Protein AF-A0A348MZT7-F1 (afdb_monomer_lite)

Radius of gyration: 19.3 Å; chains: 1; bounding box: 42×39×71 Å

pLDDT: mean 92.3, std 9.86, range [43.0, 98.31]

Sequence (214 aa):
MVEQSDIFFQDPNLVAYAELCNALYQRECEFLAEHGPTQASLLKRKLKHLHTHVTQCAERLLDNTSPLKVDKHNASYQAKQSPKCPSSKQTNETIQSYFNTHHHVGSILVVAVNHLGMTHLEIDSLDKVNNEHALIHVNKFGWFNYAGQPVNADGSCVEQTNALQTLTLLKPTKSVLISACCGHRWSHIGKISPRVLTMRELRLSFSIKWKGLR

Secondary structure (DSSP, 8-state):
---GGGGGGS-HHHHHHHHHHHHHHHHHHHHHHHHS-SSHHHHHHHHHHHHHHHHHHHHHHHT--SSSEEETTTTEEE-PPPSS-GGGG--HHHHHHHHTT---TT-EEEEEEEETTEEEEEEEEEEEEETTTTEEEETTTEEEETTS-BB-TTSPBPP-TT-SEEEEEE---HHHHHHHHTT-EEETTEEEPPPPPPHHHHHHHTT---TT--

Foldseek 3Di:
DDDPVCVVVPDPLVVLLVLQLVLQCVVQVVCCVPPNDPDPVRSVVCVVCSNVLSNVLSVCLSVPPDPWHADSNNRATDDDDDQDQCQVVDFLVNQLVCLVPDQDFQDWWWKWKAAQQKTAIAIWTFHDADPVLQWTQTDPPGIDHSSFFHAPPVRHGDDDPPPSMGMGIDDPAPRRLSRNRRQWMAGPSTTDDGDDHDSVRSVSNSVDDNPPGD

Structure (mmCIF, N/CA/C/O backbone):
data_AF-A0A348MZT7-F1
#
_entry.id   AF-A0A348MZT7-F1
#
loop_
_atom_site.group_PDB
_atom_site.id
_atom_site.type_symbol
_atom_site.label_atom_id
_atom_site.label_alt_id
_atom_site.label_comp_id
_atom_site.label_asym_id
_atom_site.label_entity_id
_atom_site.label_seq_id
_atom_site.pdbx_PDB_ins_code
_atom_site.Cartn_x
_atom_site.Cartn_y
_atom_site.Cartn_z
_atom_site.occupancy
_atom_site.B_iso_or_equiv
_atom_site.auth_seq_id
_atom_site.auth_comp_id
_atom_site.auth_asym_id
_atom_site.auth_atom_id
_atom_site.pdbx_PDB_model_num
ATOM 1 N N . MET A 1 1 ? 13.990 -4.668 -46.550 1.00 43.00 1 MET A N 1
ATOM 2 C CA . MET A 1 1 ? 14.955 -5.306 -45.634 1.00 43.00 1 MET A CA 1
ATOM 3 C C . MET A 1 1 ? 14.774 -4.626 -44.300 1.00 43.00 1 MET A C 1
ATOM 5 O O . MET A 1 1 ? 14.873 -3.411 -44.272 1.00 43.00 1 MET A O 1
ATOM 9 N N . VAL A 1 2 ? 14.393 -5.371 -43.265 1.00 47.19 2 VAL A N 1
ATOM 10 C CA . VAL A 1 2 ? 14.342 -4.848 -41.893 1.00 47.19 2 VAL A CA 1
ATOM 11 C C . VAL A 1 2 ? 15.788 -4.818 -41.403 1.00 47.19 2 VAL A C 1
ATOM 13 O O . VAL A 1 2 ? 16.451 -5.856 -41.457 1.00 47.19 2 VAL A O 1
ATOM 16 N N . GLU A 1 3 ? 16.306 -3.649 -41.028 1.00 57.19 3 GLU A N 1
ATOM 17 C CA . GLU A 1 3 ? 17.659 -3.550 -40.478 1.00 57.19 3 GLU A CA 1
ATOM 18 C C . GLU A 1 3 ? 17.676 -4.089 -39.042 1.00 57.19 3 GLU A C 1
ATOM 20 O O . GLU A 1 3 ? 16.705 -3.975 -38.299 1.00 57.19 3 GLU A O 1
ATOM 25 N N . GLN A 1 4 ? 18.788 -4.696 -38.623 1.00 55.66 4 GLN A N 1
ATOM 26 C CA . GLN A 1 4 ? 18.951 -5.269 -37.277 1.00 55.66 4 GLN A CA 1
ATOM 27 C C . GLN A 1 4 ? 18.771 -4.224 -36.153 1.00 55.66 4 GLN A C 1
ATOM 29 O O . GLN A 1 4 ? 18.452 -4.576 -35.018 1.00 55.66 4 GLN A O 1
ATOM 34 N N . SER A 1 5 ? 18.927 -2.941 -36.482 1.00 56.62 5 SER A N 1
ATOM 35 C CA . SER A 1 5 ? 18.630 -1.777 -35.642 1.00 56.62 5 SER A CA 1
ATOM 36 C C . SER A 1 5 ? 17.137 -1.617 -35.325 1.00 56.62 5 SER A C 1
ATOM 38 O O . SER A 1 5 ? 16.817 -1.138 -34.239 1.00 56.62 5 SER A O 1
ATOM 40 N N . ASP A 1 6 ? 16.226 -2.073 -36.192 1.00 56.50 6 ASP A N 1
ATOM 41 C CA . ASP A 1 6 ? 14.771 -1.945 -36.007 1.00 56.50 6 ASP A CA 1
ATOM 42 C C . ASP A 1 6 ? 14.191 -2.953 -35.001 1.00 56.50 6 ASP A C 1
ATOM 44 O O . ASP A 1 6 ? 13.077 -2.767 -34.514 1.00 56.50 6 ASP A O 1
ATOM 48 N N . ILE A 1 7 ? 14.935 -4.003 -34.635 1.00 56.44 7 ILE A N 1
ATOM 49 C CA . ILE A 1 7 ? 14.468 -5.061 -33.717 1.00 56.44 7 ILE A CA 1
ATOM 50 C C . ILE A 1 7 ? 14.152 -4.495 -32.320 1.00 56.44 7 ILE A C 1
ATOM 52 O O . ILE A 1 7 ? 13.231 -4.963 -31.652 1.00 56.44 7 ILE A O 1
ATOM 56 N N . PHE A 1 8 ? 14.866 -3.452 -31.887 1.00 54.94 8 PHE A N 1
ATOM 57 C CA . PHE A 1 8 ? 14.630 -2.793 -30.596 1.00 54.94 8 PHE A CA 1
ATOM 58 C C . PHE A 1 8 ? 13.500 -1.750 -30.630 1.00 54.94 8 PHE A C 1
ATOM 60 O O . PHE A 1 8 ? 13.047 -1.315 -29.573 1.00 54.94 8 PHE A O 1
ATOM 67 N N . PHE A 1 9 ? 13.022 -1.365 -31.818 1.00 54.16 9 PHE A N 1
ATOM 68 C CA . PHE A 1 9 ? 11.973 -0.354 -32.001 1.00 54.16 9 PHE A CA 1
ATOM 69 C C . PHE A 1 9 ? 10.582 -0.949 -32.273 1.00 54.16 9 PHE A C 1
ATOM 71 O O . PHE A 1 9 ? 9.624 -0.202 -32.461 1.00 54.16 9 PHE A O 1
ATOM 78 N N . GLN A 1 10 ? 10.443 -2.278 -32.292 1.00 58.03 10 GLN A N 1
ATOM 79 C CA . GLN A 1 10 ? 9.256 -2.927 -32.857 1.00 58.03 10 GLN A CA 1
ATOM 80 C C . GLN A 1 10 ? 8.076 -3.149 -31.902 1.00 58.03 10 GLN A C 1
ATOM 82 O O . GLN A 1 10 ? 6.983 -3.433 -32.385 1.00 58.03 10 GLN A O 1
ATOM 87 N N . ASP A 1 11 ? 8.222 -2.951 -30.588 1.00 72.31 11 ASP A N 1
ATOM 88 C CA . ASP A 1 11 ? 7.069 -3.016 -29.683 1.00 72.31 11 ASP A CA 1
ATOM 89 C C . ASP A 1 11 ? 7.162 -1.992 -28.532 1.00 72.31 11 ASP A C 1
ATOM 91 O O . ASP A 1 11 ? 7.934 -2.177 -27.583 1.00 72.31 11 ASP A O 1
ATOM 95 N N . PRO A 1 12 ? 6.352 -0.915 -28.564 1.00 76.75 12 PRO A N 1
ATOM 96 C CA . PRO A 1 12 ? 6.232 0.041 -27.463 1.00 76.75 12 PRO A CA 1
ATOM 97 C C . PRO A 1 12 ? 5.894 -0.606 -26.112 1.00 76.75 12 PRO A C 1
ATOM 99 O O . PRO A 1 12 ? 6.218 -0.039 -25.064 1.00 76.75 12 PRO A O 1
ATOM 102 N N . ASN A 1 13 ? 5.258 -1.783 -26.114 1.00 82.56 13 ASN A N 1
ATOM 103 C CA . ASN A 1 13 ? 4.986 -2.547 -24.901 1.00 82.56 13 ASN A CA 1
ATOM 104 C C . ASN A 1 13 ? 6.242 -3.225 -24.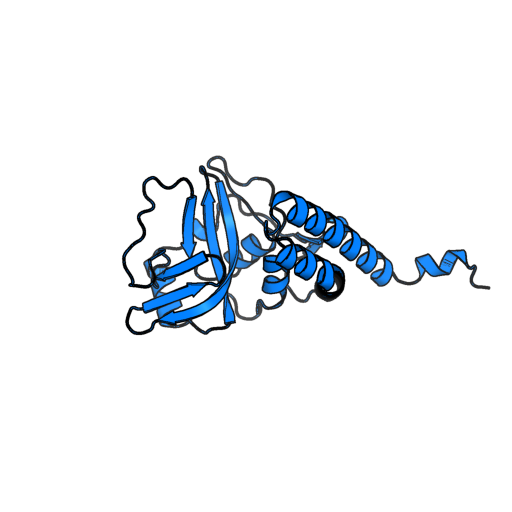355 1.00 82.56 13 ASN A C 1
ATOM 106 O O . ASN A 1 13 ? 6.425 -3.217 -23.141 1.00 82.56 13 ASN A O 1
ATOM 110 N N . LEU A 1 14 ? 7.137 -3.736 -25.208 1.00 86.25 14 LEU A N 1
ATOM 111 C CA . LEU A 1 14 ? 8.417 -4.302 -24.762 1.00 86.25 14 LEU A CA 1
ATOM 112 C C . LEU A 1 14 ? 9.309 -3.229 -24.129 1.00 86.25 14 LEU A C 1
ATOM 114 O O . LEU A 1 14 ? 9.900 -3.470 -23.076 1.00 86.25 14 LEU A O 1
ATOM 118 N N . VAL A 1 15 ? 9.352 -2.028 -24.717 1.00 90.06 15 VAL A N 1
ATOM 119 C CA . VAL A 1 15 ? 10.089 -0.889 -24.142 1.00 90.06 15 VAL A CA 1
ATOM 120 C C . VAL A 1 15 ? 9.496 -0.495 -22.788 1.00 90.06 15 VAL A C 1
ATOM 122 O O . VAL A 1 15 ? 10.217 -0.422 -21.796 1.00 90.06 15 VAL A O 1
ATOM 125 N N . ALA A 1 16 ? 8.173 -0.323 -22.714 1.00 92.44 16 ALA A N 1
ATOM 126 C CA . ALA A 1 16 ? 7.483 0.010 -21.467 1.00 92.44 16 ALA A CA 1
ATOM 127 C C . ALA A 1 16 ? 7.666 -1.063 -20.382 1.00 92.44 16 ALA A C 1
ATOM 129 O O . ALA A 1 16 ? 7.837 -0.741 -19.208 1.00 92.44 16 ALA A O 1
ATOM 130 N N . TYR A 1 17 ? 7.636 -2.337 -20.768 1.00 95.62 17 TYR A N 1
ATOM 131 C CA . TYR A 1 17 ? 7.875 -3.460 -19.873 1.00 95.62 17 TYR A CA 1
ATOM 132 C C . TYR A 1 17 ? 9.300 -3.443 -19.309 1.00 95.62 17 TYR A C 1
ATOM 134 O O . TYR A 1 17 ? 9.485 -3.606 -18.100 1.00 95.62 17 TYR A O 1
ATOM 142 N N . ALA A 1 18 ? 10.303 -3.195 -20.157 1.00 95.44 18 ALA A N 1
ATOM 143 C CA . ALA A 1 18 ? 11.693 -3.065 -19.732 1.00 95.44 18 ALA A CA 1
ATOM 144 C C . ALA A 1 18 ? 11.893 -1.874 -18.776 1.00 95.44 18 ALA A C 1
ATOM 146 O O . ALA A 1 18 ? 12.542 -2.028 -17.741 1.00 95.44 18 ALA A O 1
ATOM 147 N N . GLU A 1 19 ? 11.290 -0.715 -19.068 1.00 95.94 19 GLU A N 1
ATOM 148 C CA . GLU A 1 19 ? 11.308 0.458 -18.179 1.00 95.94 19 GLU A CA 1
ATOM 149 C C . GLU A 1 19 ? 10.701 0.147 -16.806 1.00 95.94 19 GLU A C 1
ATOM 151 O O . GLU A 1 19 ? 11.319 0.427 -15.777 1.00 95.94 19 GLU A O 1
ATOM 156 N N . LEU A 1 20 ? 9.530 -0.499 -16.787 1.00 97.38 20 LEU A N 1
ATOM 157 C CA . LEU A 1 20 ? 8.865 -0.918 -15.555 1.00 97.38 20 LEU A CA 1
ATOM 158 C C . LEU A 1 20 ? 9.734 -1.890 -14.752 1.00 97.38 20 LEU A C 1
ATOM 160 O O . LEU A 1 20 ? 9.876 -1.724 -13.540 1.00 97.38 20 LEU A O 1
ATOM 164 N N . CYS A 1 21 ? 10.339 -2.882 -15.409 1.00 97.88 21 CYS A N 1
ATOM 165 C CA . CYS A 1 21 ? 11.232 -3.832 -14.751 1.00 97.88 21 CYS A CA 1
ATOM 166 C C . CYS A 1 21 ? 12.435 -3.121 -14.124 1.00 97.88 21 CYS A C 1
ATOM 168 O O . CYS A 1 21 ? 12.729 -3.354 -12.952 1.00 97.88 21 CYS A O 1
ATOM 170 N N . ASN A 1 22 ? 13.094 -2.226 -14.865 1.00 97.44 22 ASN A N 1
ATOM 171 C CA . ASN A 1 22 ? 14.242 -1.463 -14.374 1.00 97.44 22 ASN A CA 1
ATOM 172 C C . ASN A 1 22 ? 13.874 -0.617 -13.148 1.00 97.44 22 ASN A C 1
ATOM 174 O O . ASN A 1 22 ? 14.549 -0.698 -12.120 1.00 97.44 22 ASN A O 1
ATOM 178 N N . ALA A 1 23 ? 12.765 0.122 -13.220 1.00 97.12 23 ALA A N 1
ATOM 179 C CA . ALA A 1 23 ? 12.280 0.943 -12.114 1.00 97.12 23 ALA A CA 1
ATOM 180 C C . ALA A 1 23 ? 11.932 0.101 -10.872 1.00 97.12 23 ALA A C 1
ATOM 182 O O . ALA A 1 23 ? 12.270 0.471 -9.747 1.00 97.12 23 ALA A O 1
ATOM 183 N N . LEU A 1 24 ? 11.285 -1.056 -11.054 1.00 98.00 24 LEU A N 1
ATOM 184 C CA . LEU A 1 24 ? 10.943 -1.968 -9.958 1.00 98.00 24 LEU A CA 1
ATOM 185 C C . LEU A 1 24 ? 12.179 -2.616 -9.328 1.00 98.00 24 LEU A C 1
ATOM 187 O O . LEU A 1 24 ? 12.241 -2.717 -8.102 1.00 98.00 24 LEU A O 1
ATOM 191 N N . TYR A 1 25 ? 13.158 -3.032 -10.135 1.00 97.81 25 TYR A N 1
ATOM 192 C CA . TYR A 1 25 ? 14.424 -3.565 -9.634 1.00 97.81 25 TYR A CA 1
ATOM 193 C C . TYR A 1 25 ? 15.186 -2.526 -8.826 1.00 97.81 25 TYR A C 1
ATOM 195 O O . TYR A 1 25 ? 15.589 -2.825 -7.705 1.00 97.81 25 TYR A O 1
ATOM 203 N N . GLN A 1 26 ? 15.352 -1.315 -9.366 1.00 96.19 26 GLN A N 1
ATOM 204 C CA . GLN A 1 26 ? 16.045 -0.230 -8.676 1.00 96.19 26 GLN A CA 1
ATOM 205 C C . GLN A 1 26 ? 15.427 0.012 -7.295 1.00 96.19 26 GLN A C 1
ATOM 207 O O . GLN A 1 26 ? 16.121 -0.057 -6.282 1.00 96.19 26 GLN A O 1
ATOM 212 N N . ARG A 1 27 ? 14.104 0.200 -7.257 1.00 95.19 27 ARG A N 1
ATOM 213 C CA . ARG A 1 27 ? 13.360 0.481 -6.024 1.00 95.19 27 ARG A CA 1
ATOM 214 C C . ARG A 1 27 ? 13.418 -0.656 -5.009 1.00 95.19 27 ARG A C 1
ATOM 216 O O . ARG A 1 27 ? 13.592 -0.401 -3.822 1.00 95.19 27 ARG A O 1
ATOM 223 N N . GLU A 1 28 ? 13.225 -1.903 -5.438 1.00 95.88 28 GLU A N 1
ATOM 224 C CA . GLU A 1 28 ? 13.200 -3.035 -4.503 1.00 95.88 28 GLU A CA 1
ATOM 225 C C . GLU A 1 28 ? 14.609 -3.392 -4.014 1.00 95.88 28 GLU A C 1
ATOM 227 O O . GLU A 1 28 ? 14.760 -3.772 -2.858 1.00 95.88 28 GLU A O 1
ATOM 232 N N . CYS A 1 29 ? 15.653 -3.222 -4.832 1.00 95.56 29 CYS A N 1
ATOM 233 C CA . CYS A 1 29 ? 17.038 -3.374 -4.379 1.00 95.56 29 CYS A CA 1
ATOM 234 C C . CYS A 1 29 ? 17.392 -2.345 -3.297 1.00 95.56 29 CYS A C 1
ATOM 236 O O . CYS A 1 29 ? 17.922 -2.729 -2.256 1.00 95.56 29 CYS A O 1
ATOM 238 N N . GLU A 1 30 ? 17.057 -1.071 -3.515 1.00 95.25 30 GLU A N 1
ATOM 239 C CA . GLU A 1 30 ? 17.241 0.000 -2.527 1.00 95.25 30 GLU A CA 1
ATOM 240 C C . GLU A 1 30 ? 16.451 -0.293 -1.242 1.00 95.25 30 GLU A C 1
ATOM 242 O O . GLU A 1 30 ? 17.010 -0.315 -0.145 1.00 95.25 30 GLU A O 1
ATOM 247 N N . PHE A 1 31 ? 15.174 -0.666 -1.378 1.00 94.50 31 PHE A N 1
ATOM 248 C CA . PHE A 1 31 ? 14.339 -1.037 -0.238 1.00 94.50 31 PHE A CA 1
ATOM 249 C C . PHE A 1 31 ? 14.900 -2.230 0.549 1.00 94.50 31 PHE A C 1
ATOM 251 O O . PHE A 1 31 ? 14.902 -2.207 1.778 1.00 94.50 31 PHE A O 1
ATOM 258 N N . LEU A 1 32 ? 15.383 -3.280 -0.121 1.00 94.94 32 LEU A N 1
ATOM 259 C CA . LEU A 1 32 ? 15.977 -4.445 0.542 1.00 94.94 32 LEU A CA 1
ATOM 260 C C . LEU A 1 32 ? 17.318 -4.126 1.211 1.00 94.94 32 LEU A C 1
ATOM 262 O O . LEU A 1 32 ? 17.644 -4.774 2.204 1.00 94.94 32 LEU A O 1
ATOM 266 N N . ALA A 1 33 ? 18.079 -3.162 0.693 1.00 94.88 33 ALA A N 1
ATOM 267 C CA . ALA A 1 33 ? 19.336 -2.738 1.299 1.00 94.88 33 ALA A CA 1
ATOM 268 C C . ALA A 1 33 ? 19.103 -1.992 2.622 1.00 94.88 33 ALA A C 1
ATOM 270 O O . ALA A 1 33 ? 19.801 -2.249 3.600 1.00 94.88 33 ALA A O 1
ATOM 271 N N . GLU A 1 34 ? 18.099 -1.116 2.668 1.00 94.50 34 GLU A N 1
ATOM 272 C CA . GLU A 1 34 ? 17.814 -0.280 3.841 1.00 94.50 34 GLU A CA 1
ATOM 273 C C . GLU A 1 34 ? 16.864 -0.943 4.850 1.00 94.50 34 GLU A C 1
ATOM 275 O O . GLU A 1 34 ? 17.049 -0.841 6.061 1.00 94.50 34 GLU A O 1
ATOM 280 N N . HIS A 1 35 ? 15.835 -1.631 4.352 1.00 92.88 35 HIS A N 1
ATOM 281 C CA . HIS A 1 35 ? 14.697 -2.131 5.133 1.00 92.88 35 HIS A CA 1
ATOM 282 C C . HIS A 1 35 ? 14.521 -3.655 5.016 1.00 92.88 35 HIS A C 1
ATOM 284 O O . HIS A 1 35 ? 13.497 -4.214 5.427 1.00 92.88 35 HIS A O 1
ATOM 290 N N . GLY A 1 36 ? 15.486 -4.350 4.408 1.00 90.94 36 GLY A N 1
ATOM 291 C CA . GLY A 1 36 ? 15.445 -5.797 4.246 1.00 90.94 36 GLY A CA 1
ATOM 292 C C . GLY A 1 36 ? 15.534 -6.560 5.574 1.00 90.94 36 GLY A C 1
ATOM 293 O O . GLY A 1 36 ? 15.895 -6.010 6.614 1.00 90.94 36 GLY A O 1
ATOM 294 N N . PRO A 1 37 ? 15.214 -7.868 5.573 1.00 93.12 37 PRO A N 1
ATOM 295 C CA . PRO A 1 37 ? 15.367 -8.691 6.766 1.00 93.12 37 PRO A CA 1
ATOM 296 C C . PRO A 1 37 ? 16.831 -8.779 7.204 1.00 93.12 37 PRO A C 1
ATOM 298 O O . PRO A 1 37 ? 17.701 -9.081 6.389 1.00 93.12 37 PRO A O 1
ATOM 301 N N . THR A 1 38 ? 17.082 -8.652 8.506 1.00 93.81 38 THR A N 1
ATOM 302 C CA . THR A 1 38 ? 18.417 -8.844 9.100 1.00 93.81 38 THR A CA 1
ATOM 303 C C . THR A 1 38 ? 18.907 -10.293 8.996 1.00 93.81 38 THR A C 1
ATOM 305 O O . THR A 1 38 ? 20.104 -10.557 8.921 1.00 93.81 38 THR A O 1
ATOM 308 N N . GLN A 1 39 ? 17.984 -11.259 8.952 1.00 96.12 39 GLN A N 1
ATOM 309 C CA . GLN A 1 39 ? 18.313 -12.672 8.786 1.00 96.12 39 GLN A CA 1
ATOM 310 C C . GLN A 1 39 ? 18.694 -12.984 7.333 1.00 96.12 39 GLN A C 1
ATOM 312 O O . GLN A 1 39 ? 17.853 -12.949 6.429 1.00 96.12 39 GLN A O 1
ATOM 317 N N . ALA A 1 40 ? 19.947 -13.400 7.124 1.00 95.62 40 ALA A N 1
ATOM 318 C CA . ALA A 1 40 ? 20.496 -13.698 5.800 1.00 95.62 40 ALA A CA 1
ATOM 319 C C . ALA A 1 40 ? 19.675 -14.735 5.007 1.00 95.62 40 ALA A C 1
ATOM 321 O O . ALA A 1 40 ? 19.557 -14.628 3.788 1.00 95.62 40 ALA A O 1
ATOM 322 N N . SER A 1 41 ? 19.076 -15.727 5.673 1.00 96.62 41 SER A N 1
ATOM 323 C CA . SER A 1 41 ? 18.214 -16.734 5.035 1.00 96.62 41 SER A CA 1
ATOM 324 C C . SER A 1 41 ? 16.956 -16.117 4.407 1.00 96.62 41 SER A C 1
ATOM 326 O O . SER A 1 41 ? 16.590 -16.452 3.278 1.00 96.62 41 SER A O 1
ATOM 328 N N . LEU A 1 42 ? 16.317 -15.174 5.105 1.00 95.06 42 LEU A N 1
ATOM 329 C CA . LEU A 1 42 ? 15.131 -14.461 4.632 1.00 95.06 42 LEU A CA 1
ATOM 330 C C . LEU A 1 42 ? 15.472 -13.506 3.487 1.00 95.06 42 LEU A C 1
ATOM 332 O O . LEU A 1 42 ? 14.727 -13.455 2.505 1.00 95.06 42 LEU A O 1
ATOM 336 N N . LEU A 1 43 ? 16.601 -12.798 3.583 1.00 95.81 43 LEU A N 1
ATOM 337 C CA . LEU A 1 43 ? 17.079 -11.922 2.513 1.00 95.81 43 LEU A CA 1
ATOM 338 C C . LEU A 1 43 ? 17.406 -12.723 1.244 1.00 95.81 43 LEU A C 1
ATOM 340 O O . LEU A 1 43 ? 16.886 -12.405 0.176 1.00 95.81 43 LEU A O 1
ATOM 344 N N . LYS A 1 44 ? 18.163 -13.824 1.360 1.00 96.50 44 LYS A N 1
ATOM 345 C CA . LYS A 1 44 ? 18.448 -14.739 0.236 1.00 96.50 44 LYS A CA 1
ATOM 346 C C . LYS A 1 44 ? 17.163 -15.246 -0.417 1.00 96.50 44 LYS A C 1
ATOM 348 O O . LYS A 1 44 ? 17.066 -15.290 -1.641 1.00 96.50 44 LYS A O 1
ATOM 353 N N . ARG A 1 45 ? 16.148 -15.587 0.385 1.00 95.75 45 ARG A N 1
ATOM 354 C CA . ARG A 1 45 ? 14.840 -16.014 -0.132 1.00 95.75 45 ARG A CA 1
ATOM 355 C C . ARG A 1 45 ? 14.120 -14.898 -0.889 1.00 95.75 45 ARG A C 1
ATOM 357 O O . ARG A 1 45 ? 13.527 -15.190 -1.923 1.00 95.75 45 ARG A O 1
ATOM 364 N N . LYS A 1 46 ? 14.161 -13.652 -0.412 1.00 94.69 46 LYS A N 1
ATOM 365 C CA . LYS A 1 46 ? 13.581 -12.500 -1.125 1.00 94.69 46 LYS A CA 1
ATOM 366 C C . LYS A 1 46 ? 14.295 -12.243 -2.451 1.00 94.69 46 LYS A C 1
ATOM 368 O O . LYS A 1 46 ? 13.627 -12.174 -3.475 1.00 94.69 46 LYS A O 1
ATOM 373 N N . LEU A 1 47 ? 15.628 -12.217 -2.446 1.00 95.44 47 LEU A N 1
ATOM 374 C CA . LEU A 1 47 ? 16.438 -12.040 -3.655 1.00 95.44 47 LEU A CA 1
ATOM 375 C C . LEU A 1 47 ? 16.178 -13.144 -4.689 1.00 95.44 47 LEU A C 1
ATOM 377 O O . LEU A 1 47 ? 16.009 -12.848 -5.867 1.00 95.44 47 LEU A O 1
ATOM 381 N N . LYS A 1 48 ? 16.045 -14.404 -4.248 1.00 96.81 48 LYS A N 1
ATOM 382 C CA . LYS A 1 48 ? 15.731 -15.540 -5.132 1.00 96.81 48 LYS A CA 1
ATOM 383 C C . LYS A 1 48 ? 14.435 -15.341 -5.931 1.00 96.81 48 LYS A C 1
ATOM 385 O O . LYS A 1 48 ? 14.371 -15.763 -7.078 1.00 96.81 48 LYS A O 1
ATOM 390 N N . HIS A 1 49 ? 13.415 -14.717 -5.339 1.00 95.44 49 HIS A N 1
ATOM 391 C CA . HIS A 1 49 ? 12.111 -14.505 -5.985 1.00 95.44 49 HIS A CA 1
ATOM 392 C C . HIS A 1 49 ? 11.942 -13.091 -6.556 1.00 95.44 49 HIS A C 1
ATOM 394 O O . HIS A 1 49 ? 10.883 -12.776 -7.100 1.00 95.44 49 HIS A O 1
ATOM 400 N N . LEU A 1 50 ? 12.966 -12.238 -6.445 1.00 96.50 50 LEU A N 1
ATOM 401 C CA . LEU A 1 50 ? 12.889 -10.839 -6.848 1.00 96.50 50 LEU A CA 1
ATOM 402 C C . LEU A 1 50 ? 12.514 -10.705 -8.325 1.00 96.50 50 LEU A C 1
ATOM 404 O O . LEU A 1 50 ? 11.582 -9.979 -8.650 1.00 96.50 50 LEU A O 1
ATOM 408 N N . HIS A 1 51 ? 13.176 -11.467 -9.200 1.00 97.25 51 HIS A N 1
ATOM 409 C CA . HIS A 1 51 ? 12.876 -11.465 -10.631 1.00 97.25 51 HIS A CA 1
ATOM 410 C C . HIS A 1 51 ? 11.414 -11.803 -10.925 1.00 97.25 51 HIS A C 1
ATOM 412 O O . HIS A 1 51 ? 10.743 -11.072 -11.648 1.00 97.25 51 HIS A O 1
ATOM 418 N N . THR A 1 52 ? 10.892 -12.868 -10.314 1.00 97.19 52 THR A N 1
ATOM 419 C CA . THR A 1 52 ? 9.496 -13.279 -10.492 1.00 97.19 52 THR A CA 1
ATOM 420 C C . THR A 1 52 ? 8.523 -12.195 -10.031 1.00 97.19 52 THR A C 1
ATOM 422 O O . THR A 1 52 ? 7.528 -11.946 -10.697 1.00 97.19 52 THR A O 1
ATOM 425 N N . HIS A 1 53 ? 8.797 -11.517 -8.914 1.00 96.25 53 HIS A N 1
ATOM 426 C CA . HIS A 1 53 ? 7.934 -10.431 -8.448 1.00 96.25 53 HIS A CA 1
ATOM 427 C C . HIS A 1 53 ? 8.012 -9.191 -9.338 1.00 96.25 53 HIS A C 1
ATOM 429 O O . HIS A 1 53 ? 6.979 -8.586 -9.603 1.00 96.25 53 HIS A O 1
ATOM 435 N N . VAL A 1 54 ? 9.203 -8.827 -9.813 1.00 98.19 54 VAL A N 1
ATOM 436 C CA . VAL A 1 54 ? 9.394 -7.670 -10.695 1.00 98.19 54 VAL A CA 1
ATOM 437 C C . VAL A 1 54 ? 8.676 -7.874 -12.025 1.00 98.19 54 VAL A C 1
ATOM 439 O O . VAL A 1 54 ? 7.867 -7.032 -12.404 1.00 98.19 54 VAL A O 1
ATOM 442 N N . THR A 1 55 ? 8.919 -9.003 -12.689 1.00 97.56 55 THR A N 1
ATOM 443 C CA . THR A 1 55 ? 8.313 -9.327 -13.991 1.00 97.56 55 THR A CA 1
ATOM 444 C C . THR A 1 55 ? 6.788 -9.376 -13.905 1.00 97.56 55 THR A C 1
ATOM 446 O O . THR A 1 55 ? 6.112 -8.655 -14.634 1.00 97.56 55 THR A O 1
ATOM 449 N N . GLN A 1 56 ? 6.237 -10.085 -12.913 1.00 96.94 56 GLN A N 1
ATOM 450 C CA . GLN A 1 56 ? 4.788 -10.125 -12.679 1.00 96.94 56 GLN A CA 1
ATOM 451 C C . GLN A 1 56 ? 4.197 -8.739 -12.385 1.00 96.94 56 GLN A C 1
ATOM 453 O O . GLN A 1 56 ? 3.115 -8.409 -12.862 1.00 96.94 56 GLN A O 1
ATOM 458 N N . CYS A 1 57 ? 4.868 -7.910 -11.582 1.00 97.50 57 CYS A N 1
ATOM 459 C CA . CYS A 1 57 ? 4.393 -6.554 -11.307 1.00 97.50 57 CYS A CA 1
ATOM 460 C C . CYS A 1 57 ? 4.437 -5.664 -12.554 1.00 97.50 57 CYS A C 1
ATOM 462 O O . CYS A 1 57 ? 3.512 -4.880 -12.753 1.00 97.50 57 CYS A O 1
ATOM 464 N N . ALA A 1 58 ? 5.476 -5.784 -13.383 1.00 97.81 58 ALA A N 1
ATOM 465 C CA . ALA A 1 58 ? 5.598 -5.042 -14.632 1.00 97.81 58 ALA A CA 1
ATOM 466 C C . ALA A 1 58 ? 4.493 -5.430 -15.627 1.00 97.81 58 ALA A C 1
ATOM 468 O O . ALA A 1 58 ? 3.824 -4.540 -16.146 1.00 97.81 58 ALA A O 1
ATOM 469 N N . GLU A 1 59 ? 4.219 -6.727 -15.809 1.00 96.44 59 GLU A N 1
ATOM 470 C CA . GLU A 1 59 ? 3.088 -7.218 -16.618 1.00 96.44 59 GLU A CA 1
ATOM 471 C C . GLU A 1 59 ? 1.758 -6.647 -16.111 1.00 96.44 59 GLU A C 1
ATOM 473 O O . GLU A 1 59 ? 0.984 -6.065 -16.864 1.00 96.44 59 GLU A O 1
ATOM 478 N N . ARG A 1 60 ? 1.511 -6.726 -14.798 1.00 96.75 60 ARG A N 1
ATOM 479 C CA . ARG A 1 60 ? 0.259 -6.241 -14.191 1.00 96.75 60 ARG A CA 1
ATOM 480 C C . ARG A 1 60 ? 0.094 -4.721 -14.260 1.00 96.75 60 ARG A C 1
ATOM 482 O O . ARG A 1 60 ? -1.039 -4.244 -14.290 1.00 96.75 60 ARG A O 1
ATOM 489 N N . LEU A 1 61 ? 1.192 -3.967 -14.254 1.00 96.69 61 LEU A N 1
ATOM 490 C CA . LEU A 1 61 ? 1.182 -2.518 -14.467 1.00 96.69 61 LEU A CA 1
ATOM 491 C C . LEU A 1 61 ? 0.951 -2.158 -15.938 1.00 96.69 61 LEU A C 1
ATOM 493 O O . LEU A 1 61 ? 0.288 -1.158 -16.212 1.00 96.69 61 LEU A O 1
ATOM 497 N N . LEU A 1 62 ? 1.468 -2.958 -16.868 1.00 94.62 62 LEU A N 1
ATOM 498 C CA . LEU A 1 62 ? 1.240 -2.779 -18.299 1.00 94.62 62 LEU A CA 1
ATOM 499 C C . LEU A 1 62 ? -0.222 -3.085 -18.665 1.00 94.62 62 LEU A C 1
ATOM 501 O O . LEU A 1 62 ? -0.879 -2.259 -19.296 1.00 94.62 62 LEU A O 1
ATOM 505 N N . ASP A 1 63 ? -0.764 -4.186 -18.138 1.00 92.81 63 ASP A N 1
ATOM 506 C CA . ASP A 1 63 ? -2.161 -4.623 -18.297 1.00 92.81 63 ASP A CA 1
ATOM 507 C C . ASP A 1 63 ? -3.108 -3.985 -17.262 1.00 92.81 63 ASP A C 1
ATOM 509 O O . ASP A 1 63 ? -4.104 -4.575 -16.820 1.00 92.81 63 ASP A O 1
ATOM 513 N N . ASN A 1 64 ? -2.783 -2.776 -16.804 1.00 90.38 64 ASN A N 1
ATOM 514 C CA . ASN A 1 64 ? -3.511 -2.131 -15.724 1.00 90.38 64 ASN A CA 1
ATOM 515 C C . ASN A 1 64 ? -4.970 -1.829 -16.117 1.00 90.38 64 ASN A C 1
ATOM 517 O O . ASN A 1 64 ? -5.253 -1.009 -16.986 1.00 90.38 64 ASN A O 1
ATOM 521 N N . THR A 1 65 ? -5.906 -2.428 -15.381 1.00 88.50 65 THR A N 1
ATOM 522 C CA . THR A 1 65 ? -7.358 -2.203 -15.518 1.00 88.50 65 THR A CA 1
ATOM 523 C C . THR A 1 65 ? -7.922 -1.241 -14.468 1.00 88.50 65 THR A C 1
ATOM 525 O O . THR A 1 65 ? -9.128 -0.982 -14.431 1.00 88.50 65 THR A O 1
ATOM 528 N N . SER A 1 66 ? -7.074 -0.714 -13.579 1.00 91.62 66 SER A N 1
ATOM 529 C CA . SER A 1 66 ? -7.490 0.264 -12.575 1.00 91.62 66 SER A CA 1
ATOM 530 C C . SER A 1 66 ? -7.793 1.627 -13.21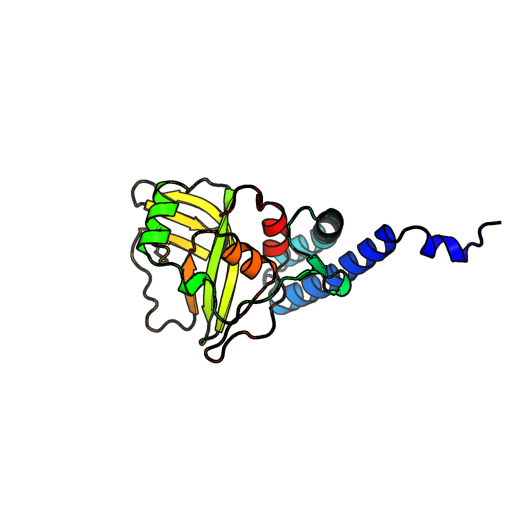8 1.00 91.62 66 SER A C 1
ATOM 532 O O . SER A 1 66 ? -7.287 1.940 -14.294 1.00 91.62 66 SER A O 1
ATOM 534 N N . PRO A 1 67 ? -8.565 2.503 -12.548 1.00 93.12 67 PRO A N 1
ATOM 535 C CA . PRO A 1 67 ? -8.786 3.872 -13.017 1.00 93.12 67 PRO A CA 1
ATOM 536 C C . PRO A 1 67 ? -7.548 4.778 -12.867 1.00 93.12 67 PRO A C 1
ATOM 538 O O . PRO A 1 67 ? -7.643 5.982 -13.109 1.00 93.12 67 PRO A O 1
ATOM 541 N N . LEU A 1 68 ? -6.421 4.246 -12.390 1.00 95.25 68 LEU A N 1
ATOM 542 C CA . LEU A 1 68 ? -5.200 4.998 -12.131 1.00 95.25 68 LEU A CA 1
ATOM 543 C C . LEU A 1 68 ? -4.316 5.014 -13.374 1.00 95.25 68 LEU A C 1
ATOM 545 O O . LEU A 1 68 ? -4.224 4.021 -14.093 1.00 95.25 68 LEU A O 1
ATOM 549 N N . LYS A 1 69 ? -3.622 6.131 -13.604 1.00 95.38 69 LYS A N 1
ATOM 550 C CA . LYS A 1 69 ? -2.584 6.188 -14.636 1.00 95.38 69 LYS A CA 1
ATOM 551 C C . LYS A 1 69 ? -1.319 5.530 -14.105 1.00 95.38 69 LYS A C 1
ATOM 553 O O . LYS A 1 69 ? -1.010 5.687 -12.928 1.00 95.38 69 LYS A O 1
ATOM 558 N N . VAL A 1 70 ? -0.591 4.823 -14.958 1.00 96.25 70 VAL A N 1
ATOM 559 C CA . VAL A 1 70 ? 0.695 4.219 -14.597 1.00 96.25 70 VAL A CA 1
ATOM 560 C C . VAL A 1 70 ? 1.824 5.112 -15.095 1.00 96.25 70 VAL A C 1
ATOM 562 O O . VAL A 1 70 ? 1.862 5.484 -16.266 1.00 96.25 70 VAL A O 1
ATOM 565 N N . ASP A 1 71 ? 2.735 5.445 -14.190 1.00 94.56 71 ASP A N 1
ATOM 566 C CA . ASP A 1 71 ? 4.026 6.047 -14.490 1.00 94.56 71 ASP A CA 1
ATOM 567 C C . ASP A 1 71 ? 5.034 4.932 -14.743 1.00 94.56 71 ASP A C 1
ATOM 569 O O . ASP A 1 71 ? 5.424 4.219 -13.815 1.00 94.56 71 ASP A O 1
ATOM 573 N N . LYS A 1 72 ? 5.424 4.770 -16.007 1.00 93.25 72 LYS A N 1
ATOM 574 C CA . LYS A 1 72 ? 6.336 3.707 -16.438 1.00 93.25 72 LYS A CA 1
ATOM 575 C C . 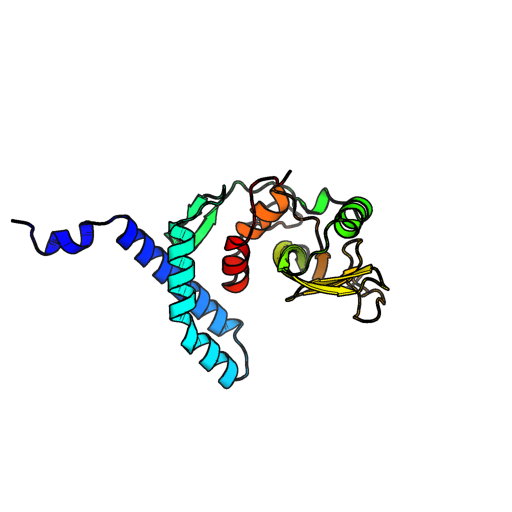LYS A 1 72 ? 7.747 3.907 -15.885 1.00 93.25 72 LYS A C 1
ATOM 577 O O . LYS A 1 72 ? 8.356 2.941 -15.439 1.00 93.25 72 LYS A O 1
ATOM 582 N N . HIS A 1 73 ? 8.215 5.152 -15.809 1.00 90.94 73 HIS A N 1
ATOM 583 C CA . HIS A 1 73 ? 9.568 5.477 -15.353 1.00 90.94 73 HIS A CA 1
ATOM 584 C C . HIS A 1 73 ? 9.754 5.255 -13.854 1.00 90.94 73 HIS A C 1
ATOM 586 O O . HIS A 1 73 ? 10.834 4.878 -13.414 1.00 90.94 73 HIS A O 1
ATOM 592 N N . ASN A 1 74 ? 8.698 5.466 -13.067 1.00 91.12 74 ASN A N 1
ATOM 593 C CA . ASN A 1 74 ? 8.742 5.235 -11.625 1.00 91.12 74 ASN A CA 1
ATOM 594 C C . ASN A 1 74 ? 8.095 3.911 -11.206 1.00 91.12 74 ASN A C 1
ATOM 596 O O . ASN A 1 74 ? 8.110 3.603 -10.017 1.00 91.12 74 ASN A O 1
ATOM 600 N N . ALA A 1 75 ? 7.494 3.151 -12.128 1.00 95.12 75 ALA A N 1
ATOM 601 C CA . ALA A 1 75 ? 6.652 1.979 -11.860 1.00 95.12 75 ALA A CA 1
ATOM 602 C C . ALA A 1 75 ? 5.603 2.213 -10.752 1.00 95.12 75 ALA A C 1
ATOM 604 O O . ALA A 1 75 ? 5.462 1.431 -9.803 1.00 95.12 75 ALA A O 1
ATOM 605 N N . SER A 1 76 ? 4.902 3.345 -10.821 1.00 94.25 76 SER A N 1
ATOM 606 C CA . SER A 1 76 ? 3.961 3.791 -9.786 1.00 94.25 76 SER A CA 1
ATOM 607 C C . SER A 1 76 ? 2.613 4.206 -10.373 1.00 94.25 76 SER A C 1
ATOM 609 O O . SER A 1 76 ? 2.483 4.430 -11.575 1.00 94.25 76 SER A O 1
ATOM 611 N N . TYR A 1 77 ? 1.588 4.306 -9.525 1.00 96.75 77 TYR A N 1
ATOM 612 C CA . TYR A 1 77 ? 0.309 4.878 -9.931 1.00 96.75 77 TYR A CA 1
ATOM 613 C C . TYR A 1 77 ? 0.282 6.387 -9.721 1.00 96.75 77 TYR A C 1
ATOM 615 O O . TYR A 1 77 ? 0.694 6.894 -8.679 1.00 96.75 77 TYR A O 1
ATOM 623 N N . GLN A 1 78 ? -0.344 7.095 -10.653 1.00 95.00 78 GLN A N 1
ATOM 624 C CA . GLN A 1 78 ? -0.553 8.531 -10.608 1.00 95.00 78 GLN A CA 1
ATOM 625 C C . GLN A 1 78 ? -2.041 8.886 -10.628 1.00 95.00 78 GLN A C 1
ATOM 627 O O . GLN A 1 78 ? -2.829 8.420 -11.457 1.00 95.00 78 GLN A O 1
ATOM 632 N N . ALA A 1 79 ? -2.408 9.787 -9.721 1.00 96.38 79 ALA A N 1
ATOM 633 C CA . ALA A 1 79 ? -3.701 10.451 -9.670 1.00 96.38 79 ALA A CA 1
ATOM 634 C C . ALA A 1 79 ? -3.564 11.797 -8.954 1.00 96.38 79 ALA A C 1
ATOM 636 O O . ALA A 1 79 ? -2.641 12.013 -8.162 1.00 96.38 79 ALA A O 1
ATOM 637 N N . LYS A 1 80 ? -4.518 12.702 -9.197 1.00 95.50 80 LYS A N 1
ATOM 638 C CA . LYS A 1 80 ? -4.550 14.017 -8.550 1.00 95.50 80 LYS A CA 1
ATOM 639 C C . LYS A 1 80 ? -4.654 13.861 -7.029 1.00 95.50 80 LYS A C 1
ATOM 641 O O . LYS A 1 80 ? -5.608 13.277 -6.521 1.00 95.50 80 LYS A O 1
ATOM 646 N N . GLN A 1 81 ? -3.698 14.439 -6.309 1.00 96.50 81 GLN A N 1
ATOM 647 C CA . GLN A 1 81 ? -3.674 14.433 -4.849 1.00 96.50 81 GLN A CA 1
ATOM 648 C C . GLN A 1 81 ? -4.546 15.547 -4.264 1.00 96.50 81 GLN A C 1
ATOM 650 O O . GLN A 1 81 ? -4.380 16.731 -4.583 1.00 96.50 81 GLN A O 1
ATOM 655 N N . SER A 1 82 ? -5.468 15.147 -3.387 1.00 95.56 82 SER A N 1
ATOM 656 C CA . SER A 1 82 ? -6.305 16.051 -2.591 1.00 95.56 82 SER A CA 1
ATOM 657 C C . SER A 1 82 ? -5.450 16.874 -1.617 1.00 95.56 82 SER A C 1
ATOM 659 O O . SER A 1 82 ? -4.487 16.339 -1.067 1.00 95.56 82 SER A O 1
ATOM 661 N N . PRO A 1 83 ? -5.791 18.149 -1.342 1.00 94.25 83 PRO A N 1
ATOM 662 C CA . PRO A 1 83 ? -5.074 18.960 -0.356 1.00 94.25 83 PRO A CA 1
ATOM 663 C C . PRO A 1 83 ? -5.184 18.411 1.075 1.00 94.25 83 PRO A C 1
ATOM 665 O O . PRO A 1 83 ? -4.245 18.566 1.847 1.00 94.25 83 PRO A O 1
ATOM 668 N N . LYS A 1 84 ? -6.299 17.747 1.418 1.00 94.56 84 LYS A N 1
ATOM 669 C CA . LYS A 1 84 ? -6.528 17.106 2.725 1.00 94.56 84 LYS A CA 1
ATOM 670 C C . LYS A 1 84 ? -6.611 15.586 2.585 1.00 94.56 84 LYS A C 1
ATOM 672 O O . LYS A 1 84 ? -7.171 15.098 1.595 1.00 94.56 84 LYS A O 1
ATOM 677 N N . CYS A 1 85 ? -6.103 14.861 3.584 1.00 96.00 85 CYS A N 1
ATOM 678 C CA . CYS A 1 85 ? -6.158 13.400 3.631 1.00 96.00 85 CYS A CA 1
ATOM 679 C C . CYS A 1 85 ? -7.617 12.913 3.689 1.00 96.00 85 CYS A C 1
ATOM 681 O O . CYS A 1 85 ? -8.386 13.426 4.508 1.00 96.00 85 CYS A O 1
ATOM 683 N N . PRO A 1 86 ? -8.033 11.928 2.868 1.00 95.75 86 PRO A N 1
ATOM 684 C CA . PRO A 1 86 ? -9.404 11.420 2.894 1.00 95.75 86 PRO A CA 1
ATOM 685 C C . PRO A 1 86 ? -9.767 10.694 4.200 1.00 95.75 86 PRO A C 1
ATOM 687 O O . PRO A 1 86 ? -10.958 10.545 4.461 1.00 95.75 86 PRO A O 1
ATOM 690 N N . SER A 1 87 ? -8.792 10.306 5.036 1.00 94.12 87 SER A N 1
ATOM 691 C CA . SER A 1 87 ? -9.061 9.755 6.375 1.00 94.12 87 SER A CA 1
ATOM 692 C C . SER A 1 87 ? -9.835 10.735 7.259 1.00 94.12 87 SER A C 1
ATOM 694 O O . SER A 1 87 ? -10.722 10.319 7.988 1.00 94.12 87 SER A O 1
ATOM 696 N N . SER A 1 88 ? -9.590 12.043 7.113 1.00 92.00 88 SER A N 1
ATOM 697 C CA . SER A 1 88 ? -10.264 13.094 7.895 1.00 92.00 88 SER A CA 1
ATOM 698 C C . SER A 1 88 ? -11.780 13.178 7.683 1.00 92.00 88 SER A C 1
ATOM 700 O O . SER A 1 88 ? -12.467 13.857 8.437 1.00 92.00 88 SER A O 1
ATOM 702 N N . LYS A 1 89 ? -12.306 12.522 6.642 1.00 92.56 89 LYS A N 1
ATOM 703 C CA . LYS A 1 89 ? -13.742 12.482 6.339 1.00 92.56 89 LYS A CA 1
ATOM 704 C C . LYS A 1 89 ? -14.451 11.286 6.973 1.00 92.56 89 LYS A C 1
ATOM 706 O O . LYS A 1 89 ? -15.666 11.185 6.841 1.00 92.56 89 LYS A O 1
ATOM 711 N N . GLN A 1 90 ? -13.706 10.355 7.564 1.00 94.94 90 GLN A N 1
ATOM 712 C CA . GLN A 1 90 ? -14.264 9.164 8.191 1.00 94.94 90 GLN A CA 1
ATOM 713 C C . GLN A 1 90 ? -14.307 9.353 9.700 1.00 94.94 90 GLN A C 1
ATOM 715 O O . GLN A 1 90 ? -13.342 9.818 10.301 1.00 94.94 90 GLN A O 1
ATOM 720 N N . THR A 1 91 ? -15.436 8.985 10.293 1.00 95.06 91 THR A N 1
ATOM 721 C CA . THR A 1 91 ? -15.611 8.916 11.745 1.00 95.06 91 THR A CA 1
ATOM 722 C C . THR A 1 91 ? -15.642 7.459 12.190 1.00 95.06 91 THR A C 1
ATOM 724 O O . THR A 1 91 ? -15.930 6.566 11.381 1.00 95.06 91 THR A O 1
ATOM 727 N N . ASN A 1 92 ? -15.390 7.220 13.474 1.00 94.75 92 ASN A N 1
ATOM 728 C CA . ASN A 1 92 ? -15.384 5.882 14.067 1.00 94.75 92 ASN A CA 1
ATOM 729 C C . ASN A 1 92 ? -16.696 5.129 13.785 1.00 94.75 92 ASN A C 1
ATOM 731 O O . ASN A 1 92 ? -16.676 3.952 13.435 1.00 94.75 92 ASN A O 1
ATOM 735 N N . GLU A 1 93 ? -17.831 5.826 13.821 1.00 96.06 93 GLU A N 1
ATOM 736 C CA . GLU A 1 93 ? -19.161 5.261 13.572 1.00 96.06 93 GLU A CA 1
ATOM 737 C C . GLU A 1 93 ? -19.315 4.821 12.110 1.00 96.06 93 GLU A C 1
ATOM 739 O O . GLU A 1 93 ? -19.866 3.756 11.821 1.00 96.06 93 GLU A O 1
ATOM 744 N N . THR A 1 94 ? -18.794 5.613 11.164 1.00 95.38 94 THR A N 1
ATOM 745 C CA . THR A 1 94 ? -18.841 5.261 9.734 1.00 95.38 94 THR A CA 1
ATOM 746 C C . THR A 1 94 ? -17.962 4.058 9.400 1.00 95.38 94 THR A C 1
ATOM 748 O O . THR A 1 94 ? -18.313 3.266 8.519 1.00 95.38 94 THR A O 1
ATOM 751 N N . ILE A 1 95 ? -16.837 3.914 10.105 1.00 96.94 95 ILE A N 1
ATOM 752 C CA . ILE A 1 95 ? -15.914 2.786 9.972 1.00 96.94 95 ILE A CA 1
ATOM 753 C C . ILE A 1 95 ? -16.556 1.533 10.583 1.00 96.94 95 ILE A C 1
ATOM 755 O O . ILE A 1 95 ? -16.653 0.505 9.911 1.00 96.94 95 ILE A O 1
ATOM 759 N N . GLN A 1 96 ? -17.125 1.656 11.784 1.00 96.81 96 GLN A N 1
ATOM 760 C CA . GLN A 1 96 ? -17.829 0.576 12.474 1.00 96.81 96 GLN A CA 1
ATOM 761 C C . GLN A 1 96 ? -19.027 0.053 11.687 1.00 96.81 96 GLN A C 1
ATOM 763 O O . GLN A 1 96 ? -19.156 -1.154 11.492 1.00 96.81 96 GLN A O 1
ATOM 768 N N . SER A 1 97 ? -19.874 0.941 11.162 1.00 96.19 97 SER A N 1
ATOM 769 C CA . SER A 1 97 ? -21.012 0.551 10.322 1.00 96.19 97 SER A CA 1
ATOM 770 C C . SER A 1 97 ? -20.577 -0.265 9.096 1.00 96.19 97 SER A C 1
ATOM 772 O O . SER A 1 97 ? -21.240 -1.237 8.724 1.00 96.19 97 SER A O 1
ATOM 774 N N . TYR A 1 98 ? -19.435 0.084 8.494 1.00 95.56 98 TYR A N 1
ATOM 775 C CA . TYR A 1 98 ? -18.878 -0.671 7.378 1.00 95.56 98 TYR A CA 1
ATOM 776 C C . TYR A 1 98 ? -18.384 -2.053 7.816 1.00 95.56 98 TYR A C 1
ATOM 778 O O . TYR A 1 98 ? -18.796 -3.052 7.227 1.00 95.56 98 TYR A O 1
ATOM 786 N N . PHE A 1 99 ? -17.555 -2.137 8.857 1.00 96.12 99 PHE A N 1
ATOM 787 C CA . PHE A 1 99 ? -16.966 -3.409 9.282 1.00 96.12 99 PHE A CA 1
ATOM 788 C C . PHE A 1 99 ? -17.959 -4.361 9.951 1.00 96.12 99 PHE A C 1
ATOM 790 O O . PHE A 1 99 ? -17.779 -5.569 9.836 1.00 96.12 99 PHE A O 1
ATOM 797 N N . ASN A 1 100 ? -19.075 -3.865 10.492 1.00 94.94 100 ASN A N 1
ATOM 798 C CA . ASN A 1 100 ? -20.205 -4.708 10.906 1.00 94.94 100 ASN A CA 1
ATOM 799 C C . ASN A 1 100 ? -20.749 -5.579 9.759 1.00 94.94 100 ASN A C 1
ATOM 801 O O . ASN A 1 100 ? -21.283 -6.655 10.001 1.00 94.94 100 ASN A O 1
ATOM 805 N N . THR A 1 101 ? -20.627 -5.118 8.511 1.00 94.06 101 THR A N 1
ATOM 806 C CA . THR A 1 101 ? -21.192 -5.795 7.332 1.00 94.06 101 THR A CA 1
ATOM 807 C C . THR A 1 101 ? -20.136 -6.313 6.355 1.00 94.06 101 THR A C 1
ATOM 809 O O . THR A 1 101 ? -20.418 -7.234 5.597 1.00 94.06 101 THR A O 1
ATOM 812 N N . HIS A 1 102 ? -18.920 -5.757 6.368 1.00 91.12 102 HIS A N 1
ATOM 813 C CA . HIS A 1 102 ? -17.876 -6.032 5.379 1.00 91.12 102 HIS A CA 1
ATOM 814 C C . HIS A 1 102 ? -16.534 -6.373 6.050 1.00 91.12 102 HIS A C 1
ATOM 816 O O . HIS A 1 102 ? -15.637 -5.534 6.124 1.00 91.12 102 HIS A O 1
ATOM 822 N N . HIS A 1 103 ? -16.372 -7.619 6.502 1.00 90.06 103 HIS A N 1
ATOM 823 C CA . HIS A 1 103 ? -15.152 -8.114 7.164 1.00 90.06 103 HIS A CA 1
ATOM 824 C C . HIS A 1 103 ? -14.680 -9.465 6.594 1.00 90.06 103 HIS A C 1
ATOM 826 O O . HIS A 1 103 ? -14.318 -10.383 7.318 1.00 90.06 103 HIS A O 1
ATOM 832 N N . HIS A 1 104 ? -14.681 -9.620 5.269 1.00 93.12 104 HIS A N 1
ATOM 833 C CA . HIS A 1 104 ? -14.271 -10.879 4.637 1.00 93.12 104 HIS A CA 1
ATOM 834 C C . HIS A 1 104 ? -12.744 -11.017 4.554 1.00 93.12 104 HIS A C 1
ATOM 836 O O . HIS A 1 104 ? -12.061 -10.109 4.071 1.00 93.12 104 HIS A O 1
ATOM 842 N N . VAL A 1 105 ? -12.212 -12.175 4.952 1.00 95.50 105 VAL A N 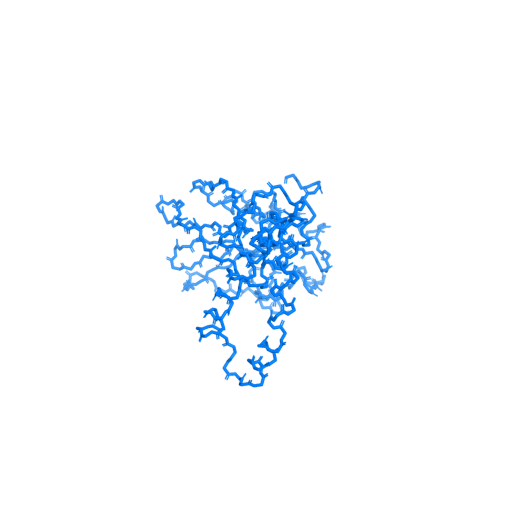1
ATOM 843 C CA . VAL A 1 105 ? -10.788 -12.522 4.789 1.00 95.50 105 VAL A CA 1
ATOM 844 C C . VAL A 1 105 ? -10.378 -12.430 3.318 1.00 95.50 105 VAL A C 1
ATOM 846 O O . VAL A 1 105 ? -11.123 -12.818 2.421 1.00 95.50 105 VAL A O 1
ATOM 849 N N . GLY A 1 106 ? -9.197 -11.864 3.074 1.00 93.88 106 GLY A N 1
ATOM 850 C CA . GLY A 1 106 ? -8.676 -11.538 1.747 1.00 93.88 106 GLY A CA 1
ATOM 851 C C . GLY A 1 106 ? -9.095 -10.160 1.226 1.00 93.88 106 GLY A C 1
ATOM 852 O O . GLY A 1 106 ? -8.605 -9.740 0.179 1.00 93.88 106 GLY A O 1
ATOM 853 N N . SER A 1 107 ? -9.965 -9.432 1.936 1.00 94.56 107 SER A N 1
ATOM 854 C CA . SER A 1 107 ? -10.329 -8.065 1.550 1.00 94.56 107 SER A CA 1
ATOM 855 C C . SER A 1 107 ? -9.125 -7.130 1.620 1.00 94.56 107 SER A C 1
ATOM 857 O O . SER A 1 107 ? -8.354 -7.157 2.580 1.00 94.56 107 SER A O 1
ATOM 859 N N . ILE A 1 108 ? -8.998 -6.268 0.611 1.00 96.50 108 ILE A N 1
ATOM 860 C CA . ILE A 1 108 ? -8.002 -5.199 0.597 1.00 96.50 108 ILE A CA 1
ATOM 861 C C . ILE A 1 108 ? -8.528 -4.025 1.419 1.00 96.50 108 ILE A C 1
ATOM 863 O O . ILE A 1 108 ? -9.574 -3.455 1.102 1.00 96.50 108 ILE A O 1
ATOM 867 N N . LEU A 1 109 ? -7.794 -3.676 2.469 1.00 96.88 109 LEU A N 1
ATOM 868 C CA . LEU A 1 109 ? -8.104 -2.592 3.390 1.00 96.88 109 LEU A CA 1
ATOM 869 C C . LEU A 1 109 ? -7.003 -1.532 3.354 1.00 96.88 109 LEU A C 1
ATOM 871 O O . LEU A 1 109 ? -5.963 -1.704 2.715 1.00 96.88 109 LEU A O 1
ATOM 875 N N . VAL A 1 110 ? -7.255 -0.407 4.020 1.00 97.94 110 VAL A N 1
ATOM 876 C CA . VAL A 1 110 ? -6.311 0.707 4.074 1.00 97.94 110 VAL A CA 1
ATOM 877 C C . VAL A 1 110 ? -6.137 1.163 5.510 1.00 97.94 110 VAL A C 1
ATOM 879 O O . VAL A 1 110 ? -7.119 1.388 6.214 1.00 97.94 110 VAL A O 1
ATOM 882 N N . VAL A 1 111 ? -4.887 1.338 5.918 1.00 98.31 111 VAL A N 1
ATOM 883 C CA . VAL A 1 111 ? -4.516 1.885 7.221 1.00 98.31 111 VAL A CA 1
ATOM 884 C C . VAL A 1 111 ? -3.962 3.290 7.009 1.00 98.31 111 VAL A C 1
ATOM 886 O O . VAL A 1 111 ? -3.063 3.504 6.193 1.00 98.31 111 VAL A O 1
ATOM 889 N N . ALA A 1 112 ? -4.518 4.264 7.724 1.00 98.06 112 ALA A N 1
ATOM 890 C CA . ALA A 1 112 ? -3.890 5.563 7.888 1.00 98.06 112 ALA A CA 1
ATOM 891 C C . ALA A 1 112 ? -2.747 5.432 8.887 1.00 98.06 112 ALA A C 1
ATOM 893 O O . ALA A 1 112 ? -2.954 5.004 10.021 1.00 98.06 112 ALA A O 1
ATOM 894 N N . VAL A 1 113 ? -1.558 5.831 8.455 1.00 97.31 113 VAL A N 1
ATOM 895 C CA . VAL A 1 113 ? -0.359 5.890 9.280 1.00 97.31 113 VAL A CA 1
ATOM 896 C C . VAL A 1 113 ? -0.024 7.358 9.468 1.00 97.31 113 VAL A C 1
ATOM 898 O O . VAL A 1 113 ? 0.266 8.060 8.498 1.00 97.31 113 VAL A O 1
ATOM 901 N N . ASN A 1 114 ? -0.082 7.837 10.706 1.00 95.62 114 ASN A N 1
ATOM 902 C CA . ASN A 1 114 ? 0.437 9.148 11.066 1.00 95.62 114 ASN A CA 1
ATOM 903 C C . ASN A 1 114 ? 1.742 8.949 11.824 1.00 95.62 114 ASN A C 1
ATOM 905 O O . ASN A 1 114 ? 1.758 8.280 12.848 1.00 95.62 114 ASN A O 1
ATOM 909 N N . HIS A 1 115 ? 2.833 9.501 11.313 1.00 94.38 115 HIS A N 1
ATOM 910 C CA . HIS A 1 115 ? 4.140 9.438 11.943 1.00 94.38 115 HIS A CA 1
ATOM 911 C C . HIS A 1 115 ? 4.739 10.837 12.003 1.00 94.38 115 HIS A C 1
ATOM 913 O O . HIS A 1 115 ? 4.897 11.484 10.965 1.00 94.38 115 HIS A O 1
ATOM 919 N N . LEU A 1 116 ? 5.054 11.308 13.213 1.00 91.44 116 LEU A N 1
ATOM 920 C CA . LEU A 1 116 ? 5.623 12.642 13.450 1.00 91.44 116 LEU A CA 1
ATOM 921 C C . LEU A 1 116 ? 4.837 13.772 12.745 1.00 91.44 116 LEU A C 1
ATOM 923 O O . LEU A 1 116 ? 5.413 14.682 12.151 1.00 91.44 116 LEU A O 1
ATOM 927 N N . GLY A 1 117 ? 3.502 13.688 12.750 1.00 89.25 117 GLY A N 1
ATOM 928 C CA . GLY A 1 117 ? 2.622 14.681 12.122 1.00 89.25 117 GLY A CA 1
ATOM 929 C C . GLY A 1 117 ? 2.503 14.574 10.596 1.00 89.25 117 GLY A C 1
ATOM 930 O O . GLY A 1 117 ? 1.787 15.370 9.982 1.00 89.25 117 GLY A O 1
ATOM 931 N N . MET A 1 118 ? 3.160 13.597 9.966 1.00 95.19 118 MET A N 1
ATOM 932 C CA . MET A 1 118 ? 2.960 13.255 8.559 1.00 95.19 118 MET A CA 1
ATOM 933 C C . MET A 1 118 ? 1.995 12.083 8.440 1.00 95.19 118 MET A C 1
ATOM 935 O O . MET A 1 118 ? 2.213 11.033 9.029 1.00 95.19 118 MET A O 1
ATOM 939 N N . THR A 1 119 ? 0.943 12.240 7.645 1.00 97.25 119 THR A N 1
ATOM 940 C CA . THR A 1 119 ? -0.026 11.181 7.360 1.00 97.25 119 THR A CA 1
ATOM 941 C C . THR A 1 119 ? 0.201 10.602 5.973 1.00 97.25 119 THR A C 1
ATOM 943 O O . THR A 1 119 ? 0.334 11.337 4.993 1.00 97.25 119 THR A O 1
ATOM 946 N N . HIS A 1 120 ? 0.152 9.284 5.863 1.00 97.75 120 HIS A N 1
ATOM 947 C CA . HIS A 1 120 ? 0.038 8.575 4.594 1.00 97.75 120 HIS A CA 1
ATOM 948 C C . HIS A 1 120 ? -0.899 7.386 4.742 1.00 97.75 120 HIS A C 1
ATOM 950 O O . HIS A 1 120 ? -1.272 6.999 5.848 1.00 97.75 120 HIS A O 1
ATOM 956 N N . LEU A 1 121 ? -1.323 6.837 3.610 1.00 98.25 121 LEU A N 1
ATOM 957 C CA . LEU A 1 121 ? -2.202 5.677 3.578 1.00 98.25 121 LEU A CA 1
ATOM 958 C C . LEU A 1 121 ? -1.430 4.475 3.045 1.00 98.25 121 LEU A C 1
ATOM 960 O O . LEU A 1 121 ? -0.675 4.603 2.075 1.00 98.25 121 LEU A O 1
ATOM 964 N N . GLU A 1 122 ? -1.619 3.328 3.681 1.00 97.94 122 GLU A N 1
ATOM 965 C CA . GLU A 1 122 ? -1.001 2.065 3.290 1.00 97.94 122 GLU A CA 1
ATOM 966 C C . GLU A 1 122 ? -2.051 1.004 3.020 1.00 97.94 122 GLU A C 1
ATOM 968 O O . GLU A 1 122 ? -3.038 0.886 3.747 1.00 97.94 122 GLU A O 1
ATOM 973 N N . ILE A 1 123 ? -1.823 0.231 1.963 1.00 97.75 123 ILE A N 1
ATOM 974 C CA . ILE A 1 123 ? -2.694 -0.882 1.600 1.00 97.75 123 ILE A CA 1
ATOM 975 C C . ILE A 1 123 ? -2.272 -2.107 2.400 1.00 97.75 123 ILE A C 1
ATOM 977 O O . ILE A 1 123 ? -1.092 -2.461 2.441 1.00 97.75 123 ILE A O 1
ATOM 981 N N . ASP A 1 124 ? -3.250 -2.796 2.971 1.00 97.62 124 ASP A N 1
ATOM 982 C CA . ASP A 1 124 ? -3.034 -4.076 3.626 1.00 97.62 124 ASP A CA 1
ATOM 983 C C . ASP A 1 124 ? -4.166 -5.060 3.309 1.00 97.62 124 ASP A C 1
ATOM 985 O O . ASP A 1 124 ? -5.158 -4.717 2.663 1.00 97.62 124 ASP A O 1
ATOM 989 N N . SER A 1 125 ? -4.005 -6.309 3.727 1.00 97.12 125 SER A N 1
ATOM 990 C CA . SER A 1 125 ? -4.992 -7.369 3.526 1.00 97.12 125 SER A CA 1
ATOM 991 C C . SER A 1 125 ? -5.542 -7.856 4.858 1.00 97.12 125 SER A C 1
ATOM 993 O O . SER A 1 125 ? -4.757 -8.170 5.756 1.00 97.12 125 SER A O 1
ATOM 995 N N . LEU A 1 126 ? -6.864 -8.000 4.940 1.00 97.25 126 LEU A N 1
ATOM 996 C CA . LEU A 1 126 ? -7.529 -8.700 6.035 1.00 97.25 126 LEU A CA 1
ATOM 997 C C . LEU A 1 126 ? -7.142 -10.181 5.985 1.00 97.25 126 LEU A C 1
ATOM 999 O O . LEU A 1 126 ? -7.458 -10.859 5.007 1.00 97.25 126 LEU A O 1
ATOM 1003 N N . ASP A 1 127 ? -6.493 -10.698 7.023 1.00 96.88 127 ASP 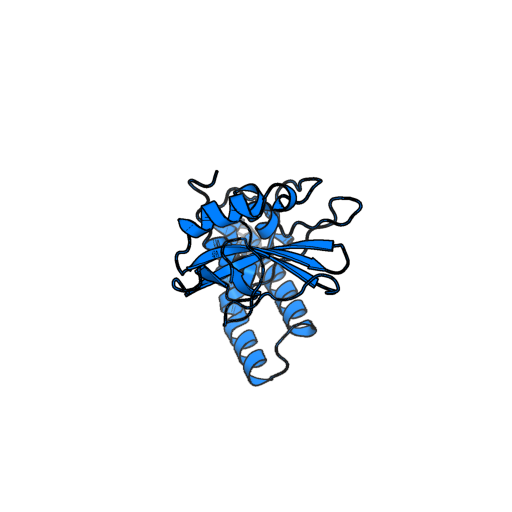A N 1
ATOM 1004 C CA . ASP A 1 127 ? -6.094 -12.110 7.118 1.00 96.88 127 ASP A CA 1
ATOM 1005 C C . ASP A 1 127 ? -6.787 -12.873 8.257 1.00 96.88 127 ASP A C 1
ATOM 1007 O O . ASP A 1 127 ? -6.914 -14.093 8.151 1.00 96.88 127 ASP A O 1
ATOM 1011 N N . LYS A 1 128 ? -7.290 -12.200 9.304 1.00 96.69 128 LYS A N 1
ATOM 1012 C CA . LYS A 1 128 ? -8.085 -12.844 10.373 1.00 96.69 128 LYS A CA 1
ATOM 1013 C C . LYS A 1 128 ? -9.230 -11.959 10.862 1.00 96.69 128 LYS A C 1
ATOM 1015 O O . LYS A 1 128 ? -9.141 -10.736 10.824 1.00 96.69 128 LYS A O 1
ATOM 1020 N N . VAL A 1 129 ? -10.283 -12.589 11.378 1.00 96.12 129 VAL A N 1
ATOM 1021 C CA . VAL A 1 129 ? -11.409 -11.924 12.052 1.00 96.12 129 VAL A CA 1
ATOM 1022 C C . VAL A 1 129 ? -11.670 -12.640 13.370 1.00 96.12 129 VAL A C 1
ATOM 1024 O O . VAL A 1 129 ? -11.634 -13.869 13.414 1.00 96.12 129 VAL A O 1
ATOM 1027 N N . ASN A 1 130 ? -11.943 -11.880 14.426 1.00 94.50 130 ASN A N 1
ATOM 1028 C CA . ASN A 1 130 ? -12.475 -12.397 15.679 1.00 94.50 130 ASN A CA 1
ATOM 1029 C C . ASN A 1 130 ? -13.896 -11.852 15.860 1.00 94.50 130 ASN A C 1
ATOM 1031 O O . ASN A 1 130 ? -14.079 -10.679 16.183 1.00 94.50 130 ASN A O 1
ATOM 1035 N N . ASN A 1 131 ? -14.895 -12.701 15.619 1.00 89.75 131 ASN A N 1
ATOM 1036 C CA . ASN A 1 131 ? -16.302 -12.305 15.695 1.00 89.75 131 ASN A CA 1
ATOM 1037 C C . ASN A 1 131 ? -16.789 -12.119 17.137 1.00 89.75 131 ASN A C 1
ATOM 1039 O O . ASN A 1 131 ? -17.694 -11.325 17.359 1.00 89.75 131 ASN A O 1
ATOM 1043 N N . GLU A 1 132 ? -16.189 -12.814 18.108 1.00 88.75 132 GLU A N 1
ATOM 1044 C CA . GLU A 1 132 ? -16.585 -12.728 19.521 1.00 88.75 132 GLU A CA 1
ATOM 1045 C C . GLU A 1 132 ? -16.301 -11.336 20.087 1.00 88.75 132 GLU A C 1
ATOM 1047 O O . GLU A 1 132 ? -17.118 -10.767 20.806 1.00 88.75 132 GLU A O 1
ATOM 1052 N N . HIS A 1 133 ? -15.166 -10.758 19.692 1.00 88.19 133 HIS A N 1
ATOM 1053 C CA . HIS A 1 133 ? -14.714 -9.448 20.158 1.00 88.19 133 HIS A CA 1
ATOM 1054 C C . HIS A 1 133 ? -14.865 -8.334 19.111 1.00 88.19 133 HIS A C 1
ATOM 1056 O O . HIS A 1 133 ? -14.407 -7.218 19.343 1.00 88.19 133 HIS A O 1
ATOM 1062 N N . ALA A 1 134 ? -15.486 -8.619 17.959 1.00 93.75 134 ALA A N 1
ATOM 1063 C CA . ALA A 1 134 ? -15.598 -7.695 16.826 1.00 93.75 134 ALA A CA 1
ATOM 1064 C C . ALA A 1 134 ? -14.244 -7.063 16.432 1.00 93.75 134 ALA A C 1
ATOM 1066 O O . ALA A 1 134 ? -14.089 -5.837 16.363 1.00 93.75 134 ALA A O 1
ATOM 1067 N N . LEU A 1 135 ? -13.246 -7.919 16.184 1.00 96.56 135 LEU A N 1
ATOM 1068 C CA . LEU A 1 135 ? -11.890 -7.517 15.805 1.00 96.56 135 LEU A CA 1
ATOM 1069 C C . LEU A 1 135 ? -11.519 -8.003 14.408 1.00 96.56 135 LEU A C 1
ATOM 1071 O O . LEU A 1 135 ? -11.954 -9.058 13.941 1.00 96.56 135 LEU A O 1
ATOM 1075 N N . ILE A 1 136 ? -10.648 -7.242 13.761 1.00 97.25 136 ILE A N 1
ATOM 1076 C CA . ILE A 1 136 ? -10.093 -7.515 12.442 1.00 97.25 136 ILE A CA 1
ATOM 1077 C C . ILE A 1 136 ? -8.578 -7.472 12.551 1.00 97.25 136 ILE A C 1
ATOM 1079 O O . ILE A 1 136 ? -8.020 -6.501 13.051 1.00 97.25 136 ILE A O 1
ATOM 1083 N N . HIS A 1 137 ? -7.908 -8.502 12.051 1.00 97.94 137 HIS A N 1
ATOM 1084 C CA . HIS A 1 137 ? -6.467 -8.491 11.862 1.00 97.94 137 HIS A CA 1
ATOM 1085 C C . HIS A 1 137 ? -6.151 -8.155 10.406 1.00 97.94 137 HIS A C 1
ATOM 1087 O O . HIS A 1 137 ? -6.726 -8.738 9.478 1.00 97.94 137 HIS A O 1
ATOM 1093 N N . VAL A 1 138 ? -5.224 -7.222 10.214 1.00 97.75 138 VAL A N 1
ATOM 1094 C CA . VAL A 1 138 ? -4.596 -6.952 8.923 1.00 97.75 138 VAL A CA 1
ATOM 1095 C C . VAL A 1 138 ? -3.136 -7.383 8.969 1.00 97.75 138 VAL A C 1
ATOM 1097 O O . VAL A 1 138 ? -2.444 -7.257 9.980 1.00 97.75 138 VAL A O 1
ATOM 1100 N N . ASN A 1 139 ? -2.666 -7.939 7.862 1.00 96.56 139 ASN A N 1
ATOM 1101 C CA . ASN A 1 139 ? -1.473 -8.773 7.858 1.00 96.56 139 ASN A CA 1
ATOM 1102 C C . ASN A 1 139 ? -0.158 -8.041 8.202 1.00 96.56 139 ASN A C 1
ATOM 1104 O O . ASN A 1 139 ? 0.758 -8.673 8.726 1.00 96.56 139 ASN A O 1
ATOM 1108 N N . LYS A 1 140 ? -0.041 -6.740 7.917 1.00 95.81 140 LYS A N 1
ATOM 1109 C CA . LYS A 1 140 ? 1.109 -5.905 8.299 1.00 95.81 140 LYS A CA 1
ATOM 1110 C C . LYS A 1 140 ? 0.898 -5.212 9.648 1.00 95.81 140 LYS A C 1
ATOM 1112 O O . LYS A 1 140 ? 1.841 -5.162 10.432 1.00 95.81 140 LYS A O 1
ATOM 1117 N N . PHE A 1 141 ? -0.282 -4.638 9.892 1.00 96.31 141 PHE A N 1
ATOM 1118 C CA . PHE A 1 141 ? -0.496 -3.716 11.023 1.00 96.31 141 PHE A CA 1
ATOM 1119 C C . PHE A 1 141 ? -1.149 -4.330 12.267 1.00 96.31 141 PHE A C 1
ATOM 1121 O O . PHE A 1 141 ? -1.242 -3.650 13.285 1.00 96.31 141 PHE A O 1
ATOM 1128 N N . GLY A 1 142 ? -1.563 -5.596 12.226 1.00 96.50 142 GLY A N 1
ATOM 1129 C CA . GLY A 1 142 ? -2.086 -6.290 13.400 1.00 96.50 142 GLY A CA 1
ATOM 1130 C C . GLY A 1 142 ? -3.588 -6.097 13.611 1.00 96.50 142 GLY A C 1
ATOM 1131 O O . GLY A 1 142 ? -4.350 -5.984 12.651 1.00 96.50 142 GLY A O 1
ATOM 1132 N N . TRP A 1 143 ? -4.017 -6.127 14.875 1.00 97.56 143 TRP A N 1
ATOM 1133 C CA . TRP A 1 143 ? -5.428 -6.134 15.264 1.00 97.56 143 TRP A CA 1
ATOM 1134 C C . TRP A 1 143 ? -6.026 -4.731 15.393 1.00 97.56 143 TRP A C 1
ATOM 1136 O O . TRP A 1 143 ? -5.423 -3.819 15.953 1.00 97.56 143 TRP A O 1
ATOM 1146 N N . PHE A 1 144 ? -7.264 -4.596 14.925 1.00 98.00 144 PHE A N 1
ATOM 1147 C CA . PHE A 1 144 ? -8.107 -3.415 15.038 1.00 98.00 144 PHE A CA 1
ATOM 1148 C C . PHE A 1 144 ? -9.509 -3.816 15.491 1.00 98.00 144 PHE A C 1
ATOM 1150 O O . PHE A 1 144 ? -10.010 -4.876 15.116 1.00 98.00 144 PHE A O 1
ATOM 1157 N N . ASN A 1 145 ? -10.169 -2.952 16.253 1.00 96.81 145 ASN A N 1
ATOM 1158 C CA . ASN A 1 145 ? -11.607 -3.064 16.471 1.00 96.81 145 ASN A CA 1
ATOM 1159 C C . ASN A 1 145 ? -12.380 -2.572 15.234 1.00 96.81 145 ASN A C 1
ATOM 1161 O O . ASN A 1 145 ? -11.824 -1.941 14.330 1.00 96.81 145 ASN A O 1
ATOM 1165 N N . TYR A 1 146 ? -13.688 -2.825 15.188 1.00 96.44 146 TYR A N 1
ATOM 1166 C CA . TYR A 1 146 ? -14.512 -2.386 14.054 1.00 96.44 146 TYR A CA 1
ATOM 1167 C C . TYR A 1 146 ? -14.618 -0.859 13.926 1.00 96.44 146 TYR A C 1
ATOM 1169 O O . TYR A 1 146 ? -14.904 -0.377 12.838 1.00 96.44 146 TYR A O 1
ATOM 1177 N N . ALA A 1 147 ? -14.337 -0.085 14.978 1.00 96.25 147 ALA A N 1
ATOM 1178 C CA . ALA A 1 147 ? -14.249 1.377 14.910 1.00 96.25 147 ALA A CA 1
ATOM 1179 C C . ALA A 1 147 ? -12.933 1.883 14.280 1.00 96.25 147 ALA A C 1
ATOM 1181 O O . ALA A 1 147 ? -12.761 3.085 14.086 1.00 96.25 147 ALA A O 1
ATOM 1182 N N . GLY A 1 148 ? -12.015 0.975 13.939 1.00 96.25 148 GLY A N 1
ATOM 1183 C CA . GLY A 1 148 ? -10.760 1.265 13.258 1.00 96.25 148 GLY A CA 1
ATOM 1184 C C . GLY A 1 148 ? -9.598 1.639 14.178 1.00 96.25 148 GLY A C 1
ATOM 1185 O O . GLY A 1 148 ? -8.556 2.078 13.690 1.00 96.25 148 GLY A O 1
ATOM 1186 N N . GLN A 1 149 ? -9.743 1.458 15.490 1.00 96.44 149 GLN A N 1
ATOM 1187 C CA . GLN A 1 149 ? -8.678 1.686 16.469 1.00 96.44 149 GLN A CA 1
ATOM 1188 C C . GLN A 1 149 ? -7.867 0.404 16.664 1.00 96.44 149 GLN A C 1
ATOM 1190 O O . GLN A 1 149 ? -8.463 -0.677 16.705 1.00 96.44 149 GLN A O 1
ATOM 1195 N N . PRO A 1 150 ? -6.533 0.479 16.790 1.00 96.62 150 PRO A N 1
ATOM 1196 C CA . PRO A 1 150 ? -5.748 -0.710 17.047 1.00 96.62 150 PRO A CA 1
ATOM 1197 C C . PRO A 1 150 ? -5.955 -1.203 18.469 1.00 96.62 150 PRO A C 1
ATOM 1199 O O . PRO A 1 150 ? -6.108 -0.434 19.422 1.00 96.62 150 PRO A O 1
ATOM 1202 N N . VAL A 1 151 ? -5.929 -2.518 18.579 1.00 96.62 151 VAL A N 1
ATOM 1203 C CA . VAL A 1 151 ? -6.102 -3.249 19.824 1.00 96.62 151 VAL A CA 1
ATOM 1204 C C . VAL A 1 151 ? -5.064 -4.359 19.890 1.00 96.62 151 VAL A C 1
ATOM 1206 O O . VAL A 1 151 ? -4.456 -4.731 18.885 1.00 96.62 151 VAL A O 1
ATOM 1209 N N . ASN A 1 152 ? -4.859 -4.908 21.076 1.00 93.62 152 ASN A N 1
ATOM 1210 C CA . ASN A 1 152 ? -4.129 -6.154 21.229 1.00 93.62 152 ASN A CA 1
ATOM 1211 C C . ASN A 1 152 ? -5.006 -7.341 20.794 1.00 93.62 152 ASN A C 1
ATOM 1213 O O . ASN A 1 152 ? -6.208 -7.213 20.558 1.00 93.62 152 ASN A O 1
ATOM 1217 N N . ALA A 1 153 ? -4.403 -8.527 20.695 1.00 89.38 153 ALA A N 1
ATOM 1218 C CA . ALA A 1 153 ? -5.114 -9.741 20.283 1.00 89.38 153 ALA A CA 1
ATOM 1219 C C . ALA A 1 153 ? -6.244 -10.156 21.248 1.00 89.38 153 ALA A C 1
ATOM 1221 O O . ALA A 1 153 ? -7.155 -10.872 20.841 1.00 89.38 153 ALA A O 1
ATOM 1222 N N . ASP A 1 154 ? -6.181 -9.703 22.501 1.00 89.00 154 ASP A N 1
ATOM 1223 C CA . ASP A 1 154 ? -7.201 -9.897 23.536 1.00 89.00 154 ASP A CA 1
ATOM 1224 C C . ASP A 1 154 ? -8.312 -8.825 23.505 1.00 89.00 154 ASP A C 1
ATOM 1226 O O . ASP A 1 154 ? -9.229 -8.859 24.322 1.00 89.00 154 ASP A O 1
ATOM 1230 N N . GLY A 1 155 ? -8.243 -7.869 22.572 1.00 88.31 155 GLY A N 1
ATOM 1231 C CA . GLY A 1 155 ? -9.199 -6.770 22.435 1.00 88.31 155 GLY A CA 1
ATOM 1232 C C . GLY A 1 155 ? -8.927 -5.565 23.335 1.00 88.31 155 GLY A C 1
ATOM 1233 O O . GLY A 1 155 ? -9.671 -4.587 23.258 1.00 88.31 155 GLY A O 1
ATOM 1234 N N . SER A 1 156 ? -7.869 -5.585 24.152 1.00 91.19 156 SER A N 1
ATOM 1235 C CA . SER A 1 156 ? -7.494 -4.416 24.950 1.00 91.19 156 SER A CA 1
ATOM 1236 C C . SER A 1 156 ? -7.008 -3.266 24.061 1.00 91.19 156 SER A C 1
ATOM 1238 O O . SER A 1 156 ? -6.318 -3.471 23.058 1.00 91.19 156 SER A O 1
ATOM 1240 N N . CYS A 1 157 ? -7.390 -2.036 24.407 1.00 89.00 157 CYS A N 1
ATOM 1241 C CA . CYS A 1 157 ? -7.026 -0.847 23.640 1.00 89.00 157 CYS A CA 1
ATOM 1242 C C . CYS A 1 157 ? -5.511 -0.611 23.657 1.00 89.00 157 CYS A C 1
ATOM 1244 O O . CYS A 1 157 ? -4.877 -0.676 24.709 1.00 89.00 157 CYS A O 1
ATOM 1246 N N . VAL A 1 158 ? -4.942 -0.262 22.501 1.00 89.38 158 VAL A N 1
ATOM 1247 C CA . VAL A 1 158 ? -3.553 0.202 22.412 1.00 89.38 158 VAL A CA 1
ATOM 1248 C C . VAL A 1 158 ? -3.537 1.719 22.579 1.00 89.38 158 VAL A C 1
ATOM 1250 O O . VAL A 1 158 ? -4.126 2.444 21.775 1.00 89.38 158 VAL A O 1
ATOM 1253 N N . GLU A 1 159 ? -2.864 2.217 23.618 1.00 85.25 159 GLU A N 1
ATOM 1254 C CA . GLU A 1 159 ? -2.712 3.659 23.822 1.00 85.25 159 GLU A CA 1
ATOM 1255 C C . GLU A 1 159 ? -1.855 4.293 22.719 1.00 85.25 159 GLU A C 1
ATOM 1257 O O . GLU A 1 159 ? -0.746 3.852 22.422 1.00 85.25 159 GLU A O 1
ATOM 1262 N N . GLN A 1 160 ? -2.376 5.365 22.118 1.00 85.69 160 GLN A N 1
ATOM 1263 C CA . GLN A 1 160 ? -1.726 6.093 21.022 1.00 85.69 160 GLN A CA 1
ATOM 1264 C C . GLN A 1 160 ? -1.417 7.560 21.345 1.00 85.69 160 GLN A C 1
ATOM 1266 O O . GLN A 1 160 ? -0.789 8.241 20.538 1.00 85.69 160 GLN A O 1
ATOM 1271 N N . THR A 1 161 ? -1.853 8.071 22.499 1.00 74.00 161 THR A N 1
ATOM 1272 C CA . THR A 1 161 ? -1.855 9.507 22.847 1.00 74.00 161 THR A CA 1
ATOM 1273 C C . THR A 1 161 ? -0.470 10.157 22.851 1.00 74.00 161 THR A C 1
ATOM 1275 O O . THR A 1 161 ? -0.372 11.339 22.544 1.00 74.00 161 THR A O 1
ATOM 1278 N N . ASN A 1 162 ? 0.591 9.390 23.115 1.00 73.56 162 ASN A N 1
ATOM 1279 C CA . ASN A 1 162 ? 1.986 9.850 23.070 1.00 73.56 162 ASN A CA 1
ATOM 1280 C C . ASN A 1 162 ? 2.847 9.052 22.077 1.00 73.56 162 ASN A C 1
ATOM 1282 O O . ASN A 1 162 ? 4.077 9.083 22.142 1.00 73.56 162 ASN A O 1
ATOM 1286 N N . ALA A 1 163 ? 2.221 8.295 21.175 1.00 80.38 163 ALA A N 1
ATOM 1287 C CA . ALA A 1 163 ? 2.956 7.462 20.241 1.00 80.38 163 ALA A CA 1
ATOM 1288 C C . ALA A 1 163 ? 3.562 8.312 19.114 1.00 80.38 163 ALA A C 1
ATOM 1290 O O . ALA A 1 163 ? 2.894 9.150 18.510 1.00 80.38 163 ALA A O 1
ATOM 1291 N N . LEU A 1 164 ? 4.823 8.033 18.765 1.00 87.38 164 LEU A N 1
ATOM 1292 C CA . LEU A 1 164 ? 5.474 8.615 17.579 1.00 87.38 164 LEU A CA 1
ATOM 1293 C C . LEU A 1 164 ? 4.749 8.241 16.278 1.00 87.38 164 LEU A C 1
ATOM 1295 O O . LEU A 1 164 ? 4.939 8.888 15.245 1.00 87.38 164 LEU A O 1
ATOM 1299 N N . GLN A 1 165 ? 3.962 7.167 16.319 1.00 92.38 165 GLN A N 1
ATOM 1300 C CA . GLN A 1 165 ? 3.151 6.681 15.223 1.00 92.38 165 GLN A CA 1
ATOM 1301 C C . GLN A 1 165 ? 1.751 6.316 15.721 1.00 92.38 165 GLN A C 1
ATOM 1303 O O . GLN A 1 165 ? 1.616 5.534 16.659 1.00 92.38 165 GLN A O 1
ATOM 1308 N N . THR A 1 166 ? 0.720 6.830 15.057 1.00 95.19 166 THR A N 1
ATOM 1309 C CA . THR A 1 166 ? -0.671 6.428 15.276 1.00 95.19 166 THR A CA 1
ATOM 1310 C C . THR A 1 166 ? -1.227 5.754 14.029 1.00 95.19 166 THR A C 1
ATOM 1312 O O . THR A 1 166 ? -0.857 6.074 12.894 1.00 95.19 166 THR A O 1
ATOM 1315 N N . LEU A 1 167 ? -2.087 4.765 14.257 1.00 96.94 167 LEU A N 1
ATOM 1316 C CA . LEU A 1 167 ? -2.674 3.922 13.222 1.00 96.94 167 LEU A CA 1
ATOM 1317 C C . LEU A 1 167 ? -4.193 3.998 13.300 1.00 96.94 167 LEU A C 1
ATOM 1319 O O . LEU A 1 167 ? -4.765 3.956 14.391 1.00 96.94 167 LEU A O 1
ATOM 1323 N N . THR A 1 168 ? -4.846 4.046 12.145 1.00 97.19 168 THR A N 1
ATOM 1324 C CA . THR A 1 168 ? -6.306 3.949 12.053 1.00 97.19 168 THR A CA 1
ATOM 1325 C C . THR A 1 168 ? -6.689 3.127 10.834 1.00 97.19 168 THR A C 1
ATOM 1327 O O . THR A 1 168 ? -6.313 3.466 9.711 1.00 97.19 168 THR A O 1
ATOM 1330 N N . LEU A 1 169 ? -7.445 2.052 11.036 1.00 98.00 169 LEU A N 1
ATOM 1331 C CA . LEU A 1 169 ? -8.014 1.272 9.944 1.00 98.00 169 LEU A CA 1
ATOM 1332 C C . LEU A 1 169 ? -9.190 2.039 9.334 1.00 98.00 169 LEU A C 1
ATOM 1334 O O . LEU A 1 169 ? -10.080 2.500 10.042 1.00 98.00 169 LEU A O 1
ATOM 1338 N N . LEU A 1 170 ? -9.192 2.180 8.012 1.00 97.88 170 LEU A N 1
ATOM 1339 C CA . LEU A 1 170 ? -10.180 2.971 7.287 1.00 97.88 170 LEU A CA 1
ATOM 1340 C C . LEU A 1 170 ? -11.172 2.090 6.536 1.00 97.88 170 LEU A C 1
ATOM 1342 O O . LEU A 1 170 ? -10.838 1.018 6.023 1.00 97.88 170 LEU A O 1
ATOM 1346 N N . LYS A 1 171 ? -12.372 2.632 6.327 1.00 95.69 171 LYS A N 1
ATOM 1347 C CA . LYS A 1 171 ? -13.281 2.150 5.289 1.00 95.69 171 LYS A CA 1
ATOM 1348 C C . LYS A 1 171 ? -12.626 2.363 3.910 1.00 95.69 171 LYS A C 1
ATOM 1350 O O . LYS A 1 171 ? -12.263 3.502 3.583 1.00 95.69 171 LYS A O 1
ATOM 1355 N N . PRO A 1 172 ? -12.519 1.329 3.059 1.00 95.19 172 PRO A N 1
ATOM 1356 C CA . PRO A 1 172 ? -11.837 1.405 1.767 1.00 95.19 172 PRO A CA 1
ATOM 1357 C C . PRO A 1 172 ? -12.708 2.090 0.697 1.00 95.19 172 PRO A C 1
ATOM 1359 O O . PRO A 1 172 ? -13.210 1.460 -0.231 1.00 95.19 172 PRO A O 1
ATOM 1362 N N . THR A 1 173 ? -12.913 3.405 0.813 1.00 95.88 173 THR A N 1
ATOM 1363 C CA . THR A 1 173 ? -13.607 4.193 -0.222 1.00 95.88 173 THR A CA 1
ATOM 1364 C C . THR A 1 173 ? -12.718 4.408 -1.444 1.00 95.88 173 THR A C 1
ATOM 1366 O O . THR A 1 173 ? -11.489 4.308 -1.367 1.00 95.88 173 THR A O 1
ATOM 1369 N N . LYS A 1 174 ? -13.317 4.794 -2.579 1.00 95.56 174 LYS A N 1
ATOM 1370 C CA . LYS A 1 174 ? -12.560 5.076 -3.810 1.00 95.56 174 LYS A CA 1
ATOM 1371 C C . LYS A 1 174 ? -11.443 6.103 -3.587 1.00 95.56 174 LYS A C 1
ATOM 1373 O O . LYS A 1 174 ? -10.325 5.891 -4.044 1.00 95.56 174 LYS A O 1
ATOM 1378 N N . SER A 1 175 ? -11.708 7.188 -2.853 1.00 96.00 175 SER A N 1
ATOM 1379 C CA . SER A 1 175 ? -10.684 8.204 -2.564 1.00 96.00 175 SER A CA 1
ATOM 1380 C C . SER A 1 175 ? -9.554 7.672 -1.684 1.00 96.00 175 SER A C 1
ATOM 1382 O O . SER A 1 175 ? -8.402 8.022 -1.910 1.00 96.00 175 SER A O 1
ATOM 1384 N N . VAL A 1 176 ? -9.878 6.832 -0.697 1.00 97.38 176 VAL A N 1
ATOM 1385 C CA . VAL A 1 176 ? -8.894 6.232 0.215 1.00 97.38 176 VAL A CA 1
ATOM 1386 C C . VAL A 1 176 ? -7.982 5.268 -0.544 1.00 97.38 176 VAL A C 1
ATOM 1388 O O . VAL A 1 176 ? -6.764 5.376 -0.438 1.00 97.38 176 VAL A O 1
ATOM 1391 N N . LEU A 1 177 ? -8.555 4.400 -1.381 1.00 97.69 177 LEU A N 1
ATOM 1392 C CA . LEU A 1 177 ? -7.795 3.440 -2.184 1.00 97.69 177 LEU A CA 1
ATOM 1393 C C . LEU A 1 177 ? -6.930 4.122 -3.246 1.00 97.69 177 LEU A C 1
ATOM 1395 O O . LEU A 1 177 ? -5.765 3.763 -3.376 1.00 97.69 177 LEU A O 1
ATOM 1399 N N . ILE A 1 178 ? -7.449 5.128 -3.965 1.00 97.50 178 ILE A N 1
ATOM 1400 C CA . ILE A 1 178 ? -6.647 5.918 -4.921 1.00 97.50 178 ILE A CA 1
ATOM 1401 C C . ILE A 1 178 ? -5.454 6.552 -4.204 1.00 97.50 178 ILE A C 1
ATOM 1403 O O . ILE A 1 178 ? -4.321 6.434 -4.660 1.00 97.50 178 ILE A O 1
ATOM 1407 N N . SER A 1 179 ? -5.702 7.199 -3.065 1.00 97.88 179 SER A N 1
ATOM 1408 C CA . SER A 1 179 ? -4.650 7.848 -2.292 1.00 97.88 179 SER A CA 1
ATOM 1409 C C . SER A 1 179 ? -3.593 6.874 -1.777 1.00 97.88 179 SER A C 1
ATOM 1411 O O . SER A 1 179 ? -2.408 7.192 -1.849 1.00 97.88 179 SER A O 1
ATOM 1413 N N . ALA A 1 180 ? -4.002 5.694 -1.308 1.00 98.00 180 ALA A N 1
ATOM 1414 C CA . ALA A 1 180 ? -3.078 4.649 -0.883 1.00 98.00 180 ALA A CA 1
ATOM 1415 C C . ALA A 1 180 ? -2.276 4.088 -2.071 1.00 98.00 180 ALA A C 1
ATOM 1417 O O . ALA A 1 180 ? -1.058 4.010 -1.987 1.00 98.00 180 ALA A O 1
ATOM 1418 N N . CYS A 1 181 ? -2.919 3.791 -3.208 1.00 97.75 181 CYS A N 1
ATOM 1419 C CA . CYS A 1 181 ? -2.253 3.261 -4.409 1.00 97.75 181 CYS A CA 1
ATOM 1420 C C . CYS A 1 181 ? -1.263 4.252 -5.040 1.00 97.75 181 CYS A C 1
ATOM 1422 O O . CYS A 1 181 ? -0.258 3.848 -5.614 1.00 97.75 181 CYS A O 1
ATOM 1424 N N . CYS A 1 182 ? -1.537 5.552 -4.954 1.00 97.69 182 CYS A N 1
ATOM 1425 C CA . CYS A 1 182 ? -0.643 6.587 -5.470 1.00 97.69 182 CYS A CA 1
ATOM 1426 C C . CYS A 1 182 ? 0.401 7.049 -4.446 1.00 97.69 182 CYS A C 1
ATOM 1428 O O . CYS A 1 182 ? 1.112 8.013 -4.717 1.00 97.69 182 CYS A O 1
ATOM 1430 N N . GLY A 1 183 ? 0.457 6.434 -3.259 1.00 97.62 183 GLY A N 1
ATOM 1431 C CA . GLY A 1 183 ? 1.399 6.804 -2.205 1.00 97.62 183 GLY A CA 1
ATOM 1432 C C . GLY A 1 183 ? 1.224 8.236 -1.696 1.00 97.62 183 GLY A C 1
ATOM 1433 O O . GLY A 1 183 ? 2.194 8.845 -1.257 1.00 97.62 183 GLY A O 1
ATOM 1434 N N . HIS A 1 184 ? 0.023 8.817 -1.776 1.00 98.12 184 HIS A N 1
ATOM 1435 C CA . HIS A 1 184 ? -0.217 10.205 -1.365 1.00 98.12 184 HIS A CA 1
ATOM 1436 C C . HIS A 1 184 ? 0.110 10.428 0.118 1.00 98.12 184 HIS A C 1
ATOM 1438 O O . HIS A 1 184 ? -0.098 9.554 0.964 1.00 98.12 184 HIS A O 1
ATOM 1444 N N . ARG A 1 185 ? 0.605 11.631 0.425 1.00 97.88 185 ARG A N 1
ATOM 1445 C CA . ARG A 1 185 ? 1.066 12.028 1.760 1.00 97.88 185 ARG A CA 1
ATOM 1446 C C . ARG A 1 185 ? 0.607 13.428 2.142 1.00 97.88 185 ARG A C 1
ATOM 1448 O O . ARG A 1 185 ? 0.437 14.303 1.293 1.00 97.88 185 ARG A O 1
ATOM 1455 N N . TRP A 1 186 ? 0.468 13.664 3.435 1.00 98.00 186 TRP A N 1
ATOM 1456 C CA . TRP A 1 186 ? 0.071 14.952 3.986 1.00 98.00 186 TRP A CA 1
ATOM 1457 C C . TRP A 1 186 ? 0.920 15.296 5.203 1.00 98.00 186 TRP A C 1
ATOM 1459 O O . TRP A 1 186 ? 1.290 14.416 5.972 1.00 98.00 186 TRP A O 1
ATOM 1469 N N . SER A 1 187 ? 1.212 16.577 5.377 1.00 95.81 187 SER A N 1
ATOM 1470 C CA . SER A 1 187 ? 1.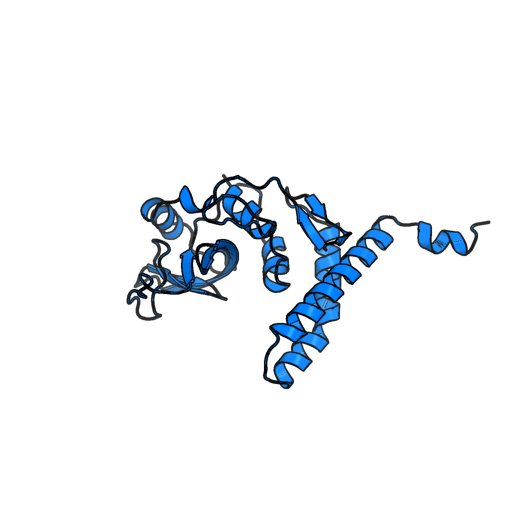728 17.174 6.607 1.00 95.81 187 SER A CA 1
ATOM 1471 C C . SER A 1 187 ? 0.678 18.128 7.187 1.00 95.81 187 SER A C 1
ATOM 1473 O O . SER A 1 187 ? -0.397 18.314 6.611 1.00 95.81 187 SER A O 1
ATOM 1475 N N . HIS A 1 188 ? 1.003 18.789 8.299 1.00 90.69 188 HIS A N 1
ATOM 1476 C CA . HIS A 1 188 ? 0.165 19.840 8.882 1.00 90.69 188 HIS A CA 1
ATOM 1477 C C . HIS A 1 188 ? -0.089 21.030 7.929 1.00 90.69 188 HIS A C 1
ATOM 1479 O O . HIS A 1 188 ? -1.099 21.713 8.066 1.00 90.69 188 HIS A O 1
ATOM 1485 N N . ILE A 1 189 ? 0.790 21.256 6.944 1.00 91.56 189 ILE A N 1
ATOM 1486 C CA . ILE A 1 189 ? 0.695 22.367 5.976 1.00 91.56 189 ILE A CA 1
ATOM 1487 C C . ILE A 1 189 ? -0.170 21.980 4.763 1.00 91.56 189 ILE A C 1
ATOM 1489 O O . ILE A 1 189 ? -0.682 22.839 4.046 1.00 91.56 189 ILE A O 1
ATOM 1493 N N . GLY A 1 190 ? -0.373 20.682 4.523 1.00 93.56 190 GLY A N 1
ATOM 1494 C CA . GLY A 1 190 ? -1.167 20.178 3.406 1.00 93.56 190 GLY A CA 1
ATOM 1495 C C . GLY A 1 190 ? -0.514 18.989 2.714 1.00 93.56 190 GLY A C 1
ATOM 1496 O O . GLY A 1 190 ? 0.210 18.206 3.323 1.00 93.56 190 GLY A O 1
ATOM 1497 N N . LYS A 1 191 ? -0.800 18.815 1.423 1.00 96.19 191 LYS A N 1
ATOM 1498 C CA . LYS A 1 191 ? -0.231 17.718 0.630 1.00 96.19 191 LYS A CA 1
ATOM 1499 C C . LYS A 1 191 ? 1.280 17.890 0.434 1.00 96.19 191 LYS A C 1
ATOM 1501 O O . LYS A 1 191 ? 1.746 18.990 0.152 1.00 96.19 191 LYS A O 1
ATOM 1506 N N . ILE A 1 192 ? 2.014 16.787 0.518 1.00 96.69 192 ILE A N 1
ATOM 1507 C CA . ILE A 1 192 ? 3.450 16.705 0.212 1.00 96.69 192 ILE A CA 1
ATOM 1508 C C . ILE A 1 192 ? 3.689 15.635 -0.858 1.00 96.69 192 ILE A C 1
ATOM 1510 O O . ILE A 1 192 ? 2.758 14.894 -1.201 1.00 96.69 192 ILE A O 1
ATOM 1514 N N . SER A 1 193 ? 4.917 15.554 -1.380 1.00 94.88 193 SER A N 1
ATOM 1515 C CA . SER A 1 193 ? 5.279 14.591 -2.423 1.00 94.88 193 SER A CA 1
ATOM 1516 C C . SER A 1 193 ? 4.888 13.158 -2.040 1.00 94.88 193 SER A C 1
ATOM 1518 O O . SER A 1 193 ? 5.145 12.740 -0.902 1.00 94.88 193 SER A O 1
ATOM 1520 N N . PRO A 1 194 ? 4.264 12.401 -2.961 1.00 96.06 194 PRO A N 1
ATOM 1521 C CA . PRO A 1 194 ? 3.924 11.009 -2.721 1.00 96.06 194 PRO A CA 1
ATOM 1522 C C . PRO A 1 194 ? 5.150 10.155 -2.389 1.00 96.06 194 PRO A C 1
ATOM 1524 O O . PRO A 1 194 ? 6.252 10.418 -2.869 1.00 96.06 194 PRO A O 1
ATOM 1527 N N . ARG A 1 195 ? 4.954 9.115 -1.576 1.00 94.94 195 ARG A N 1
ATOM 1528 C CA . ARG A 1 195 ? 5.961 8.071 -1.375 1.00 94.94 195 ARG A CA 1
ATOM 1529 C C . ARG A 1 195 ? 5.877 7.014 -2.459 1.00 94.94 195 ARG A C 1
ATOM 1531 O O . ARG A 1 195 ? 4.836 6.757 -3.058 1.00 94.94 195 ARG A O 1
ATOM 1538 N N . VAL A 1 196 ? 6.987 6.316 -2.581 1.00 93.38 196 VAL A N 1
ATOM 1539 C CA . VAL A 1 196 ? 7.092 5.071 -3.310 1.00 93.38 196 VAL A CA 1
ATOM 1540 C C . VAL A 1 196 ? 6.358 3.958 -2.545 1.00 93.38 196 VAL A C 1
ATOM 1542 O O . VAL A 1 196 ? 6.496 3.828 -1.326 1.00 93.38 196 VAL A O 1
ATOM 1545 N N . LEU A 1 197 ? 5.557 3.156 -3.253 1.00 95.56 197 LEU A N 1
ATOM 1546 C CA . LEU A 1 197 ? 4.938 1.962 -2.671 1.00 95.56 197 LEU A CA 1
ATOM 1547 C C . LEU A 1 197 ? 5.962 0.849 -2.476 1.00 95.56 197 LEU A C 1
ATOM 1549 O O . LEU A 1 197 ? 6.837 0.646 -3.320 1.00 95.56 197 LEU A O 1
ATOM 1553 N N . THR A 1 198 ? 5.794 0.064 -1.417 1.00 94.94 198 THR A N 1
ATOM 1554 C CA . THR A 1 198 ? 6.536 -1.195 -1.287 1.00 94.94 198 THR A CA 1
ATOM 1555 C C . THR A 1 198 ? 6.056 -2.214 -2.327 1.00 94.94 198 THR A C 1
ATOM 1557 O O . THR A 1 198 ? 4.903 -2.166 -2.771 1.00 94.94 198 THR A O 1
ATOM 1560 N N . MET A 1 199 ? 6.895 -3.198 -2.677 1.00 95.38 199 MET A N 1
ATOM 1561 C CA . MET A 1 199 ? 6.495 -4.297 -3.572 1.00 95.38 199 MET A CA 1
ATOM 1562 C C . MET A 1 199 ? 5.252 -5.040 -3.059 1.00 95.38 199 MET A C 1
ATOM 1564 O O . MET A 1 199 ? 4.412 -5.490 -3.838 1.00 95.38 199 MET A O 1
ATOM 1568 N N . ARG A 1 200 ? 5.091 -5.136 -1.733 1.00 95.12 200 ARG A N 1
ATOM 1569 C CA . ARG A 1 200 ? 3.895 -5.709 -1.105 1.00 95.12 200 ARG A CA 1
ATOM 1570 C C . ARG A 1 200 ? 2.641 -4.911 -1.461 1.00 95.12 200 ARG A C 1
ATOM 1572 O O . ARG A 1 200 ? 1.672 -5.494 -1.938 1.00 95.12 200 ARG A O 1
ATOM 1579 N N . GLU A 1 201 ? 2.655 -3.605 -1.227 1.00 96.88 201 GLU A N 1
ATOM 1580 C CA . GLU A 1 201 ? 1.498 -2.741 -1.480 1.00 96.88 201 GLU A CA 1
ATOM 1581 C C . GLU A 1 201 ? 1.144 -2.682 -2.962 1.00 96.88 201 GLU A C 1
ATOM 1583 O O . GLU A 1 201 ? -0.032 -2.764 -3.316 1.00 96.88 201 GLU A O 1
ATOM 1588 N N . LEU A 1 202 ? 2.157 -2.618 -3.832 1.00 97.06 202 LEU A N 1
ATOM 1589 C CA . LEU A 1 202 ? 1.953 -2.678 -5.274 1.00 97.06 202 LEU A CA 1
ATOM 1590 C C . LEU A 1 202 ? 1.236 -3.975 -5.671 1.00 97.06 202 LEU A C 1
ATOM 1592 O O . LEU A 1 202 ? 0.234 -3.931 -6.380 1.00 97.06 202 LEU A O 1
ATOM 1596 N N . ARG A 1 203 ? 1.668 -5.126 -5.148 1.00 96.25 203 ARG A N 1
ATOM 1597 C CA . ARG A 1 203 ? 1.011 -6.411 -5.431 1.00 96.25 203 ARG A CA 1
ATOM 1598 C C . ARG A 1 203 ? -0.421 -6.481 -4.901 1.00 96.25 203 ARG A C 1
ATOM 1600 O O . ARG A 1 203 ? -1.299 -6.993 -5.593 1.00 96.25 203 ARG A O 1
ATOM 1607 N N . LEU A 1 204 ? -0.674 -5.947 -3.704 1.00 96.81 204 LEU A N 1
ATOM 1608 C CA . LEU A 1 204 ? -2.026 -5.871 -3.139 1.00 96.81 204 LEU A CA 1
ATOM 1609 C C . LEU A 1 204 ? -2.945 -4.982 -3.987 1.00 96.81 204 LEU A C 1
ATOM 1611 O O . LEU A 1 204 ? -4.113 -5.320 -4.184 1.00 96.81 204 LEU A O 1
ATOM 1615 N N . SER A 1 205 ? -2.413 -3.896 -4.557 1.00 96.81 205 SER A N 1
ATOM 1616 C CA . SER A 1 205 ? -3.191 -2.973 -5.390 1.00 96.81 205 SER A CA 1
ATOM 1617 C C . SER A 1 205 ? -3.845 -3.651 -6.601 1.00 96.81 205 SER A C 1
ATOM 1619 O O . SER A 1 205 ? -4.967 -3.309 -6.973 1.00 96.81 205 SER A O 1
ATOM 1621 N N . PHE A 1 206 ? -3.196 -4.675 -7.171 1.00 95.75 206 PHE A N 1
ATOM 1622 C CA . PHE A 1 206 ? -3.707 -5.415 -8.327 1.00 95.75 206 PHE A CA 1
ATOM 1623 C C . PHE A 1 206 ? -4.954 -6.248 -8.022 1.00 95.75 206 PHE A C 1
ATOM 1625 O O . PHE A 1 206 ? -5.599 -6.728 -8.954 1.00 95.75 206 PHE A O 1
ATOM 1632 N N . SER A 1 207 ? -5.266 -6.454 -6.740 1.00 94.19 207 SER A N 1
ATOM 1633 C CA . SER A 1 207 ? -6.428 -7.221 -6.279 1.00 94.19 207 SER A CA 1
ATOM 1634 C C . SER A 1 207 ? -7.617 -6.326 -5.911 1.00 94.19 207 SER A C 1
ATOM 1636 O O . SER A 1 207 ? -8.678 -6.829 -5.534 1.00 94.19 207 SER A O 1
ATOM 1638 N N . ILE A 1 208 ? -7.474 -5.000 -6.023 1.00 95.06 208 ILE A N 1
ATOM 1639 C CA . ILE A 1 208 ? -8.554 -4.059 -5.725 1.00 95.06 208 ILE A CA 1
ATOM 1640 C C . ILE A 1 208 ? -9.637 -4.159 -6.800 1.00 95.06 208 ILE A C 1
ATOM 1642 O O . ILE A 1 208 ? -9.412 -3.902 -7.984 1.00 95.06 208 ILE A O 1
ATOM 1646 N N . LYS A 1 209 ? -10.860 -4.469 -6.366 1.00 92.31 209 LYS A N 1
ATOM 1647 C CA . LYS A 1 209 ? -12.049 -4.440 -7.221 1.00 92.31 209 LYS A CA 1
ATOM 1648 C C . LYS A 1 209 ? -12.589 -3.015 -7.293 1.00 92.31 209 LYS A C 1
ATOM 1650 O O . LYS A 1 209 ? -13.335 -2.580 -6.425 1.00 92.31 209 LYS A O 1
ATOM 1655 N N . TRP A 1 210 ? -12.216 -2.287 -8.343 1.00 91.69 210 TRP A N 1
ATOM 1656 C CA . TRP A 1 210 ? -12.607 -0.882 -8.514 1.00 91.69 210 TRP A CA 1
ATOM 1657 C C . TRP A 1 210 ? -14.086 -0.679 -8.864 1.00 91.69 210 TRP A C 1
ATOM 1659 O O . TRP A 1 210 ? -14.665 0.368 -8.566 1.00 91.69 210 TRP A O 1
ATOM 1669 N N . LYS A 1 211 ? -14.711 -1.673 -9.501 1.00 87.00 211 LYS A N 1
ATOM 1670 C CA . LYS A 1 211 ? -16.125 -1.629 -9.878 1.00 87.00 211 LYS A CA 1
ATOM 1671 C C . LYS A 1 211 ? -17.001 -1.736 -8.626 1.00 87.00 211 LYS A C 1
ATOM 1673 O O . LYS A 1 211 ? -16.867 -2.683 -7.863 1.00 87.00 211 LYS A O 1
ATOM 1678 N N . GLY A 1 212 ? -17.918 -0.786 -8.446 1.00 80.12 212 GLY A N 1
ATOM 1679 C CA . GLY A 1 212 ? -18.859 -0.772 -7.319 1.00 80.12 212 GLY A CA 1
ATOM 1680 C C . GLY A 1 212 ? -18.375 -0.018 -6.076 1.00 80.12 212 GLY A C 1
ATOM 1681 O O . GLY A 1 212 ? -19.170 0.179 -5.161 1.00 80.12 212 GLY A O 1
ATOM 1682 N N . LEU A 1 213 ? -17.129 0.470 -6.056 1.00 83.19 213 LEU A N 1
ATOM 1683 C CA . LEU A 1 213 ? -16.662 1.373 -5.003 1.00 83.19 213 LEU A CA 1
ATOM 1684 C C . LEU A 1 213 ? -17.339 2.741 -5.149 1.00 83.19 213 LEU A C 1
ATOM 1686 O O . LEU A 1 213 ? -17.175 3.412 -6.173 1.00 83.19 213 LEU A O 1
ATOM 1690 N N . ARG A 1 214 ? -18.088 3.138 -4.117 1.00 58.19 214 ARG A N 1
ATOM 1691 C CA . ARG A 1 214 ? -18.660 4.481 -3.959 1.00 58.19 214 ARG A CA 1
ATOM 1692 C C . ARG A 1 214 ? -17.760 5.344 -3.079 1.00 58.19 214 ARG A C 1
ATOM 1694 O O . ARG A 1 214 ? -17.193 4.815 -2.093 1.00 58.19 214 ARG A O 1
#